Protein AF-A0A7X7S7L3-F1 (afdb_monomer)

Mean predicted aligned error: 8.57 Å

Nearest PDB structures (foldseek):
  5gw8-assembly1_A  TM=3.421E-01  e=3.997E+00  Malassezia globosa CBS 7966

Secondary structure (DSSP, 8-state):
-HHHHHHHHHT-HHHHGGGGGS-HHHHHHHHHHHHHHHHHHHHHHHHHHTSS---HHHHHHHSTTTTTPPP-TTEEEETTTEEEESSS--EEEEEEETTTEEEEEEE-S-GGG----HHHHTS-EEEE-SS-EEEE-SSSPPPEEE-GGGS-SEEEHHHHHT---HHHHHHHHHHHHHHHHHHTHHHHHHHHHHHHHHHHHHHHHHHH-

Sequence (209 aa):
MFLVRIFRDSFILDRVLKLRFVKFWKFVIYFFLISFVSLFSFNYTNLKEGGWKLGFVEYNLTSSENLNVELPNDIIIRRLSGVKSLSGQSQFVEYKDSINGKIIYRFLISENSLTLNDEDLKIRQLIFTDSRILYIKGDGTPALIGDYNSFPEEIRFDSINNISNAKEKRAELAKLAESIEKSFGKQNAFYTIITYSGVQILLYIILIF

pLDDT: mean 84.9, std 5.34, range [64.81, 93.44]

Structure (mmCIF, N/CA/C/O backbone):
data_AF-A0A7X7S7L3-F1
#
_entry.id   AF-A0A7X7S7L3-F1
#
loop_
_atom_site.group_PDB
_atom_site.id
_atom_site.type_symbol
_atom_site.label_atom_id
_atom_site.label_alt_id
_atom_site.label_comp_id
_atom_site.label_asym_id
_atom_site.label_entity_i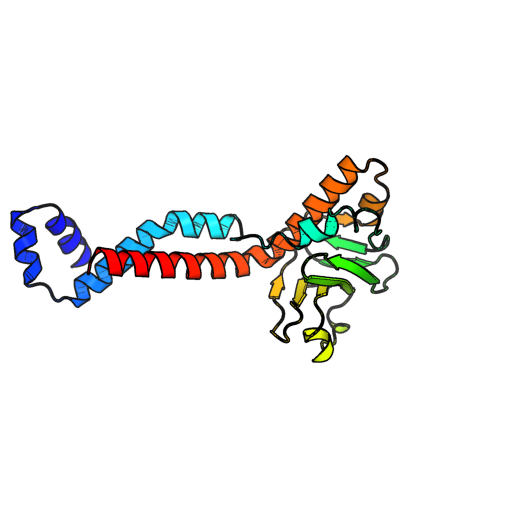d
_atom_site.label_seq_id
_atom_site.pdbx_PDB_ins_code
_atom_site.Cartn_x
_atom_site.Cartn_y
_atom_site.Cartn_z
_atom_site.occupancy
_atom_site.B_iso_or_equiv
_atom_site.auth_seq_id
_atom_site.auth_comp_id
_atom_site.auth_asym_id
_atom_site.auth_atom_id
_atom_site.pdbx_PDB_model_num
ATOM 1 N N . MET A 1 1 ? -34.513 9.571 26.685 1.00 70.19 1 MET A N 1
ATOM 2 C CA . MET A 1 1 ? -33.152 9.222 26.213 1.00 70.19 1 MET A CA 1
ATOM 3 C C . MET A 1 1 ? -32.165 9.271 27.374 1.00 70.19 1 MET A C 1
ATOM 5 O O . MET A 1 1 ? -31.972 10.336 27.944 1.00 70.19 1 MET A O 1
ATOM 9 N N . PHE A 1 2 ? -31.581 8.135 27.775 1.00 79.06 2 PHE A N 1
ATOM 10 C CA . PHE A 1 2 ? -30.652 8.095 28.918 1.00 79.06 2 PHE A CA 1
ATOM 11 C C . PHE A 1 2 ? -29.342 8.851 28.635 1.00 79.06 2 PHE A C 1
ATOM 13 O O . PHE A 1 2 ? -28.820 9.484 29.540 1.00 79.06 2 PHE A O 1
ATOM 20 N N . LEU A 1 3 ? -28.885 8.850 27.379 1.00 78.19 3 LEU A N 1
ATOM 21 C CA . LEU A 1 3 ? -27.702 9.567 26.890 1.00 78.19 3 LEU A CA 1
ATOM 22 C C . LEU A 1 3 ? -27.739 11.067 27.199 1.00 78.19 3 LEU A C 1
ATOM 24 O O . LEU A 1 3 ? -26.883 11.570 27.916 1.00 78.19 3 LEU A O 1
ATOM 28 N N . VAL A 1 4 ? -28.783 11.759 26.735 1.00 79.38 4 VAL A N 1
ATOM 29 C CA . VAL A 1 4 ? -28.974 13.202 26.966 1.00 79.38 4 VAL A CA 1
ATOM 30 C C . VAL A 1 4 ? -29.097 13.516 28.457 1.00 79.38 4 VAL A C 1
ATOM 32 O O . VAL A 1 4 ? -28.625 14.549 28.919 1.00 79.38 4 VAL A O 1
ATOM 35 N N . ARG A 1 5 ? -29.714 12.612 29.228 1.00 80.19 5 ARG A N 1
ATOM 36 C CA . ARG A 1 5 ? -29.858 12.777 30.675 1.00 80.19 5 ARG A CA 1
ATOM 37 C C . ARG A 1 5 ? -28.517 12.657 31.395 1.00 80.19 5 ARG A C 1
ATOM 39 O O . ARG A 1 5 ? -28.243 13.509 32.225 1.00 80.19 5 ARG A O 1
ATOM 46 N N . ILE A 1 6 ? -27.701 11.652 31.063 1.00 82.56 6 ILE A N 1
ATOM 47 C CA . ILE A 1 6 ? -26.349 11.503 31.619 1.00 82.56 6 ILE A CA 1
ATOM 48 C C . ILE A 1 6 ? -25.513 12.729 31.253 1.00 82.56 6 ILE A C 1
ATOM 50 O O . ILE A 1 6 ? -25.016 13.380 32.158 1.00 82.56 6 ILE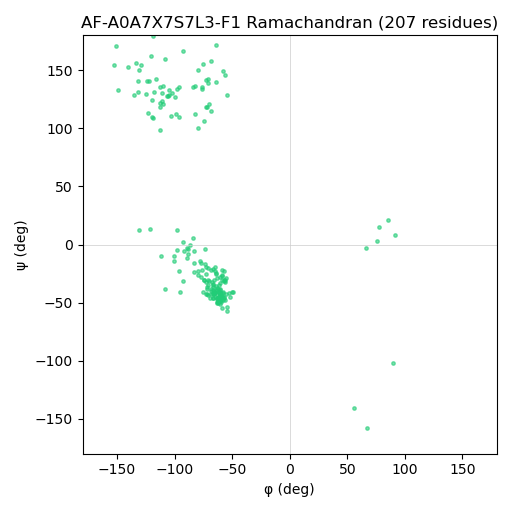 A O 1
ATOM 54 N N . PHE A 1 7 ? -25.474 13.120 29.973 1.00 81.69 7 PHE A N 1
ATOM 55 C CA . PHE A 1 7 ? -24.738 14.305 29.521 1.00 81.69 7 PHE A CA 1
ATOM 56 C C . PHE A 1 7 ? -25.146 15.574 30.276 1.00 81.69 7 PHE A C 1
ATOM 58 O O . PHE A 1 7 ? -24.309 16.239 30.871 1.00 81.69 7 PHE A O 1
ATOM 65 N N . ARG A 1 8 ? -26.445 15.890 30.311 1.00 82.88 8 ARG A N 1
ATOM 66 C CA . ARG A 1 8 ? -26.967 17.080 30.999 1.00 82.88 8 ARG A CA 1
ATOM 67 C C . ARG A 1 8 ? -26.671 17.055 32.497 1.00 82.88 8 ARG A C 1
ATOM 69 O O . ARG A 1 8 ? -26.322 18.082 33.073 1.00 82.88 8 ARG A O 1
ATOM 76 N N . ASP A 1 9 ? -26.873 15.907 33.136 1.00 83.25 9 ASP A N 1
ATOM 77 C CA . ASP A 1 9 ? -26.728 15.776 34.583 1.00 83.25 9 ASP A CA 1
ATOM 78 C C . ASP A 1 9 ? -25.240 15.703 34.999 1.00 83.25 9 ASP A C 1
ATOM 80 O O . ASP A 1 9 ? -24.947 15.972 36.159 1.00 83.25 9 ASP A O 1
ATOM 84 N N . SER A 1 10 ? -24.302 15.439 34.073 1.00 77.94 10 SER A N 1
ATOM 85 C CA . SER A 1 10 ? -22.845 15.486 34.303 1.00 77.94 10 SER A CA 1
ATOM 86 C C . SER A 1 10 ? -22.284 16.895 34.543 1.00 77.94 10 SER A C 1
ATOM 88 O O . SER A 1 10 ? -21.229 17.012 35.155 1.00 77.94 10 SER A O 1
ATOM 90 N N . PHE A 1 11 ? -22.970 17.958 34.107 1.00 79.44 11 PHE A N 1
ATOM 91 C CA . PHE A 1 11 ? -22.509 19.349 34.277 1.00 79.44 11 PHE A CA 1
ATOM 92 C C . PHE A 1 11 ? -23.131 20.069 35.483 1.00 79.44 11 PHE A C 1
ATOM 94 O O . PHE A 1 11 ? -22.775 21.209 35.770 1.00 79.44 11 PHE A O 1
ATOM 101 N N . ILE A 1 12 ? -24.076 19.436 36.189 1.00 83.62 12 ILE A N 1
ATOM 102 C CA . ILE A 1 12 ? -24.816 20.050 37.301 1.00 83.62 12 ILE A CA 1
ATOM 103 C C . ILE A 1 12 ? -24.533 19.259 38.579 1.00 83.62 12 ILE A C 1
ATOM 105 O O . ILE A 1 12 ? -25.041 18.150 38.739 1.00 83.62 12 ILE A O 1
ATOM 109 N N . LEU A 1 13 ? -23.775 19.847 39.508 1.00 74.62 13 LEU A N 1
ATOM 110 C CA . LEU A 1 13 ? -23.248 19.178 40.708 1.00 74.62 13 LEU A CA 1
ATOM 111 C C . LEU A 1 13 ? -24.332 18.449 41.537 1.00 74.62 13 LEU A C 1
ATOM 113 O O . LEU A 1 13 ? -24.185 17.269 41.854 1.00 74.62 13 LEU A O 1
ATOM 117 N N . ASP A 1 14 ? -25.483 19.089 41.767 1.00 77.94 14 ASP A N 1
ATOM 118 C CA . ASP A 1 14 ? -26.624 18.506 42.502 1.00 77.94 14 ASP A CA 1
ATOM 119 C C . ASP A 1 14 ? -27.257 17.288 41.809 1.00 77.94 14 ASP A C 1
ATOM 121 O O . ASP A 1 14 ? -27.926 16.453 42.428 1.00 77.94 14 ASP A O 1
ATOM 125 N N . ARG A 1 15 ? -27.098 17.194 40.486 1.00 79.19 15 ARG A N 1
ATOM 126 C CA . ARG A 1 15 ? -27.647 16.109 39.664 1.00 79.19 15 ARG A CA 1
ATOM 127 C C . ARG A 1 15 ? -26.625 15.006 39.421 1.00 79.19 15 ARG A C 1
ATOM 129 O O . ARG A 1 15 ? -27.044 13.863 39.247 1.00 79.19 15 ARG A O 1
ATOM 136 N N . VAL A 1 16 ? -25.328 15.302 39.521 1.00 78.19 16 VAL A N 1
ATOM 137 C CA . VAL A 1 16 ? -24.251 14.302 39.462 1.00 78.19 16 VAL A CA 1
ATOM 138 C C . VAL A 1 16 ? -24.425 13.244 40.551 1.00 78.19 16 VAL A C 1
ATOM 140 O O . VAL A 1 16 ? -24.322 12.054 40.273 1.00 78.19 16 VAL A O 1
ATOM 143 N N . LEU A 1 17 ? -24.802 13.624 41.775 1.00 76.19 17 LEU A N 1
ATOM 144 C CA . LEU A 1 17 ? -25.034 12.651 42.854 1.00 76.19 17 LEU A CA 1
ATOM 145 C C . LEU A 1 17 ? -26.195 11.685 42.550 1.00 76.19 17 LEU A C 1
ATOM 147 O O . LEU A 1 17 ? -26.172 10.526 42.966 1.00 76.19 17 LEU A O 1
ATOM 151 N N . LYS A 1 18 ? -27.185 12.122 41.758 1.00 78.75 18 LYS A N 1
ATOM 152 C CA . LYS A 1 18 ? -28.312 11.280 41.316 1.00 78.75 18 LYS A CA 1
ATOM 153 C C . LYS A 1 18 ? -27.901 10.265 40.245 1.00 78.75 18 LYS A C 1
ATOM 155 O O . LYS A 1 18 ? -28.620 9.286 40.038 1.00 78.75 18 LYS A O 1
ATOM 160 N N . LEU A 1 19 ? -26.748 10.456 39.598 1.00 79.50 19 LEU A N 1
ATOM 161 C CA . LEU A 1 19 ? -26.190 9.518 38.624 1.00 79.50 19 LEU A CA 1
ATOM 162 C C . LEU A 1 19 ? -25.679 8.223 39.280 1.00 79.50 19 LEU A C 1
ATOM 164 O O . LEU A 1 19 ? -25.654 7.195 38.609 1.00 79.50 19 LEU A O 1
ATOM 168 N N . ARG A 1 20 ? -25.392 8.214 40.595 1.00 76.56 20 ARG A N 1
ATOM 169 C CA . ARG A 1 20 ? -24.973 7.006 41.341 1.00 76.56 20 ARG A CA 1
ATOM 170 C C . ARG A 1 20 ? -25.974 5.846 41.232 1.00 76.56 20 ARG A C 1
ATOM 172 O O . ARG A 1 20 ? -25.575 4.689 41.247 1.00 76.56 20 ARG A O 1
ATOM 179 N N . PHE A 1 21 ? -27.268 6.141 41.112 1.00 79.44 21 PHE A N 1
ATOM 180 C CA . PHE A 1 21 ? -28.327 5.124 41.038 1.00 79.44 21 PHE A CA 1
ATOM 181 C C . PHE A 1 21 ? -28.585 4.610 39.612 1.00 79.44 21 PHE A C 1
ATOM 183 O O . PHE A 1 21 ? -29.462 3.773 39.387 1.00 79.44 21 PHE A O 1
ATOM 190 N N . VAL A 1 22 ? -27.856 5.120 38.617 1.00 83.88 22 VAL A N 1
ATOM 191 C CA . VAL A 1 22 ? -27.982 4.683 37.226 1.00 83.88 22 VAL A CA 1
ATOM 192 C C . VAL A 1 22 ? -27.156 3.412 37.016 1.00 83.88 22 VAL A C 1
ATOM 194 O O . VAL A 1 22 ? -26.021 3.310 37.464 1.00 83.88 22 VAL A O 1
ATOM 197 N N . LYS A 1 23 ? -27.723 2.428 36.302 1.00 87.25 23 LYS A N 1
ATOM 198 C CA . LYS A 1 23 ? -27.028 1.172 35.970 1.00 87.25 23 LYS A CA 1
ATOM 199 C C . LYS A 1 23 ? -25.688 1.453 35.277 1.00 87.25 23 LYS A C 1
ATOM 201 O O . LYS A 1 23 ? -25.678 2.122 34.243 1.00 87.25 23 LYS A O 1
ATOM 206 N N . PHE A 1 24 ? -24.611 0.853 35.785 1.00 82.44 24 PHE A N 1
ATOM 207 C CA . PHE A 1 24 ? -23.237 1.019 35.293 1.00 82.44 24 PHE A CA 1
ATOM 208 C C . PHE A 1 24 ? -23.096 0.854 33.769 1.00 82.44 24 PHE A C 1
ATOM 210 O O . PHE A 1 24 ? -22.463 1.673 33.111 1.00 82.44 24 PHE A O 1
ATOM 217 N N . TRP A 1 25 ? -23.783 -0.126 33.172 1.00 81.81 25 TRP A N 1
ATOM 218 C CA . TRP A 1 25 ? -23.722 -0.381 31.724 1.00 81.81 25 TRP A CA 1
ATOM 219 C C . TRP A 1 25 ? -24.151 0.824 30.861 1.00 81.81 25 TRP A C 1
ATOM 221 O O . TRP A 1 25 ? -23.680 0.988 29.742 1.00 81.81 25 TRP A O 1
ATOM 231 N N . LYS A 1 26 ? -24.994 1.729 31.384 1.00 87.00 26 LYS A N 1
ATOM 232 C CA . LYS A 1 26 ? -25.353 2.975 30.682 1.00 87.00 26 LYS A CA 1
ATOM 233 C C . LYS A 1 26 ? -24.185 3.961 30.606 1.00 87.00 26 LYS A C 1
ATOM 235 O O . LYS A 1 26 ? -24.100 4.689 29.621 1.00 87.00 26 LYS A O 1
ATOM 240 N N . PHE A 1 27 ? -23.301 3.971 31.604 1.00 82.88 27 PHE A N 1
ATOM 241 C CA . PHE A 1 27 ? -22.063 4.751 31.564 1.00 82.88 27 PHE A CA 1
ATOM 242 C C . PHE A 1 27 ? -21.060 4.146 30.591 1.00 82.88 27 PHE A C 1
ATOM 244 O O . PHE A 1 27 ? -20.420 4.897 29.873 1.00 82.88 27 PHE A O 1
ATOM 251 N N . VAL A 1 28 ? -20.998 2.814 30.488 1.00 83.88 28 VAL A N 1
ATOM 252 C CA . VAL A 1 28 ? -20.164 2.130 29.486 1.00 83.88 28 VAL A CA 1
ATOM 253 C C . VAL A 1 28 ? -20.580 2.529 28.064 1.00 83.88 28 VAL A C 1
ATOM 255 O O . VAL A 1 28 ? -19.740 2.963 27.284 1.00 83.88 28 VAL A O 1
ATOM 258 N N . ILE A 1 29 ? -21.879 2.480 27.732 1.00 85.31 29 ILE A N 1
ATOM 259 C CA . ILE A 1 29 ? -22.365 2.937 26.413 1.00 85.31 29 ILE A CA 1
ATOM 260 C C . ILE A 1 29 ? -22.042 4.421 26.185 1.00 85.31 29 ILE A C 1
ATOM 262 O O . ILE A 1 29 ? -21.607 4.809 25.103 1.00 85.31 29 ILE A O 1
ATOM 266 N N . TYR A 1 30 ? -22.291 5.259 27.195 1.00 85.56 30 TYR A N 1
ATOM 267 C CA . TYR A 1 30 ? -22.041 6.699 27.124 1.00 85.56 30 TYR A CA 1
ATOM 268 C C . TYR A 1 30 ? -20.559 7.014 26.881 1.00 85.56 30 TYR A C 1
ATOM 270 O O . TYR A 1 30 ? -20.241 7.845 26.035 1.00 85.56 30 TYR A O 1
ATOM 278 N N . PHE A 1 31 ? -19.673 6.299 27.573 1.00 85.31 31 PHE A N 1
ATOM 279 C CA . PHE A 1 31 ? -18.230 6.376 27.418 1.00 85.31 31 PHE A CA 1
ATOM 280 C C . PHE A 1 31 ? -17.806 6.048 25.985 1.00 85.31 31 PHE A C 1
ATOM 282 O O . PHE A 1 31 ? -17.208 6.898 25.334 1.00 85.31 31 PHE A O 1
ATOM 289 N N . PHE A 1 32 ? -18.209 4.888 25.451 1.00 84.81 32 PHE A N 1
ATOM 290 C CA . PHE A 1 32 ? -17.875 4.517 24.073 1.00 84.81 32 PHE A CA 1
ATOM 291 C C . PHE A 1 32 ? -18.383 5.541 23.054 1.00 84.81 32 PHE A C 1
ATOM 293 O O . PHE A 1 32 ? -17.657 5.887 22.128 1.00 84.81 32 PHE A O 1
ATOM 300 N N . LEU A 1 33 ? -19.597 6.071 23.233 1.00 86.81 33 LEU A N 1
ATOM 301 C CA . LEU A 1 33 ? -20.138 7.100 22.342 1.00 86.81 33 LEU A CA 1
ATOM 302 C C . LEU A 1 33 ? -19.294 8.376 22.343 1.00 86.81 33 LEU A C 1
ATOM 304 O O . LEU A 1 33 ? -18.984 8.892 21.272 1.00 86.81 33 LEU A O 1
ATOM 308 N N . ILE A 1 34 ? -18.889 8.869 23.514 1.00 85.62 34 ILE A N 1
ATOM 309 C CA . ILE A 1 34 ? -18.024 10.052 23.597 1.00 85.62 34 ILE A CA 1
ATOM 310 C C . ILE A 1 34 ? -16.645 9.765 23.015 1.00 85.62 34 ILE A C 1
ATOM 312 O O . ILE A 1 34 ? -16.134 10.595 22.269 1.00 85.62 34 ILE A O 1
ATOM 316 N N . SER A 1 35 ? -16.062 8.600 23.304 1.00 84.06 35 SER A N 1
ATOM 317 C CA . SER A 1 35 ? -14.768 8.206 22.747 1.00 84.06 35 SER A CA 1
ATOM 318 C C . SER A 1 35 ? -14.808 8.117 21.221 1.00 84.06 35 SER A C 1
ATOM 320 O O . SER A 1 35 ? -13.889 8.584 20.561 1.00 84.06 35 SER A O 1
ATOM 322 N N . PHE A 1 36 ? -15.881 7.586 20.626 1.00 84.06 36 PHE A N 1
ATOM 323 C CA . PHE A 1 36 ? -16.020 7.571 19.167 1.00 84.06 36 PHE A CA 1
ATOM 324 C C . PHE A 1 36 ? -16.182 8.973 18.580 1.00 84.06 36 PHE A C 1
ATOM 326 O O . PHE A 1 36 ? -15.596 9.263 17.538 1.00 84.06 36 PHE A O 1
ATOM 333 N N . VAL A 1 37 ? -16.934 9.856 19.244 1.00 86.69 37 VAL A N 1
ATOM 334 C CA . VAL A 1 37 ? -17.076 11.255 18.813 1.00 86.69 37 VAL A CA 1
ATOM 335 C C . VAL A 1 37 ? -15.741 11.998 18.909 1.00 86.69 37 VAL A C 1
ATOM 337 O O . VAL A 1 37 ? -15.392 12.721 17.978 1.00 86.69 37 VAL A O 1
ATOM 340 N N . SER A 1 38 ? -14.963 11.801 19.979 1.00 85.06 38 SER A N 1
ATOM 341 C CA . SER A 1 38 ? -13.653 12.450 20.128 1.00 85.06 38 SER A CA 1
ATOM 342 C C . SER A 1 38 ? -12.638 11.947 19.098 1.00 85.06 38 SER A C 1
ATOM 344 O O . SER A 1 38 ? -11.857 12.732 18.564 1.00 85.06 38 SER A O 1
ATOM 346 N N . LEU A 1 39 ? -12.688 10.655 18.766 1.00 86.62 39 LEU A N 1
ATOM 347 C CA . LEU A 1 39 ? -11.824 10.023 17.769 1.00 86.62 39 LEU A CA 1
ATOM 348 C C . LEU A 1 39 ? -12.248 10.300 16.322 1.00 86.62 39 LEU A C 1
ATOM 350 O O . LEU A 1 39 ? -11.464 10.062 15.402 1.00 86.62 39 LEU A O 1
ATOM 354 N N . PHE A 1 40 ? -13.460 10.813 16.093 1.00 86.06 40 PHE A N 1
ATOM 355 C CA . PHE A 1 40 ? -14.019 10.967 14.751 1.00 86.06 40 PHE A CA 1
ATOM 356 C C . PHE A 1 40 ? -13.151 11.838 13.839 1.00 86.06 40 PHE A C 1
ATOM 358 O O . PHE A 1 40 ? -12.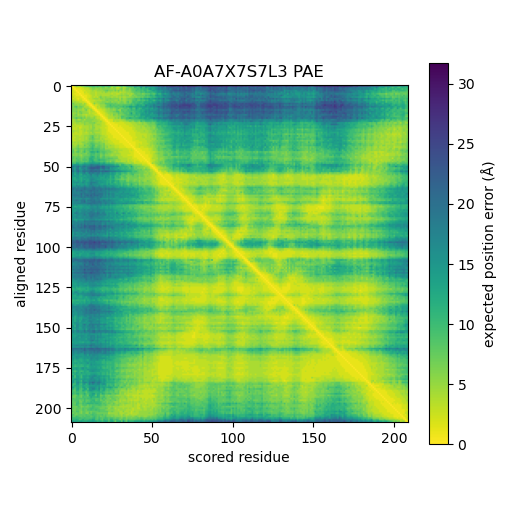851 11.427 12.722 1.00 86.06 40 PHE A O 1
ATOM 365 N N . SER A 1 41 ? -12.707 13.006 14.318 1.00 84.88 41 SER A N 1
ATOM 366 C CA . SER A 1 41 ? -11.878 13.928 13.524 1.00 84.88 41 SER A CA 1
ATOM 367 C C . SER A 1 41 ? -10.574 13.264 13.064 1.00 84.88 41 SER A C 1
ATOM 369 O O . SER A 1 41 ? -10.211 13.327 11.891 1.00 84.88 41 SER A O 1
ATOM 371 N N . PHE A 1 42 ? -9.912 12.538 13.968 1.00 82.88 42 PHE A N 1
ATOM 372 C CA . PHE A 1 42 ? -8.680 11.815 13.663 1.00 82.88 42 PHE A CA 1
ATOM 373 C C . PHE A 1 42 ? -8.919 10.661 12.681 1.00 82.88 42 PHE A C 1
ATOM 375 O O . PHE A 1 42 ? -8.195 10.511 11.697 1.0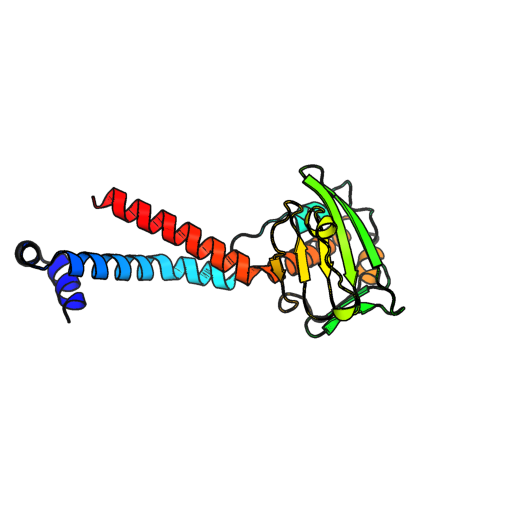0 82.88 42 PHE A O 1
ATOM 382 N N . ASN A 1 43 ? -9.960 9.861 12.913 1.00 85.00 43 ASN A N 1
ATOM 383 C CA . ASN A 1 43 ? -10.297 8.733 12.049 1.00 85.00 43 ASN A CA 1
ATOM 384 C C . ASN A 1 43 ? -10.690 9.193 10.640 1.00 85.00 43 ASN A C 1
ATOM 386 O O . ASN A 1 43 ? -10.283 8.578 9.657 1.00 85.00 43 ASN A O 1
ATOM 390 N N . TYR A 1 44 ? -11.424 10.301 10.534 1.00 84.25 44 TYR A N 1
ATOM 391 C CA . TYR A 1 44 ? -11.791 10.906 9.259 1.00 84.25 44 TYR A CA 1
ATOM 392 C C . TYR A 1 44 ? -10.564 11.387 8.475 1.00 84.25 44 TYR A C 1
ATOM 394 O O . TYR A 1 44 ? -10.432 11.080 7.290 1.00 84.25 44 TYR A O 1
ATOM 402 N N . THR A 1 45 ? -9.634 12.083 9.134 1.00 82.19 45 THR A N 1
ATOM 403 C CA . THR A 1 45 ? -8.386 12.537 8.503 1.00 82.19 45 THR A CA 1
ATOM 404 C C . THR A 1 45 ? -7.544 11.361 8.014 1.00 82.19 45 THR A C 1
ATOM 406 O O . THR A 1 45 ? -7.150 11.349 6.851 1.00 82.19 45 THR A O 1
ATOM 409 N N . ASN A 1 46 ? -7.360 10.315 8.829 1.00 81.56 46 ASN A N 1
ATOM 410 C CA . ASN A 1 46 ? -6.625 9.119 8.397 1.00 81.56 46 ASN A CA 1
ATOM 411 C C . ASN A 1 46 ? -7.277 8.427 7.203 1.00 81.56 46 ASN A C 1
ATOM 413 O O . ASN A 1 46 ? -6.578 7.952 6.313 1.00 81.56 46 ASN A O 1
ATOM 417 N N . LEU A 1 47 ? -8.609 8.376 7.161 1.00 81.25 47 LEU A N 1
ATOM 418 C CA . LEU A 1 47 ? -9.322 7.780 6.037 1.00 81.25 47 LEU A CA 1
ATOM 419 C C . LEU A 1 47 ? -9.128 8.588 4.747 1.00 81.25 47 LEU A C 1
ATOM 421 O O . LEU A 1 47 ? -9.016 8.002 3.672 1.00 81.25 47 LEU A O 1
ATOM 425 N N . LYS A 1 48 ? -9.040 9.919 4.851 1.00 78.44 48 LYS A N 1
ATOM 426 C CA . LYS A 1 48 ? -8.763 10.808 3.716 1.00 78.44 48 LYS A CA 1
ATOM 427 C C . LYS A 1 48 ? -7.310 10.718 3.238 1.00 78.44 48 LYS A C 1
ATOM 429 O O . LYS A 1 48 ? -7.061 10.791 2.039 1.00 78.44 48 LYS A O 1
ATOM 434 N N . GLU A 1 49 ? -6.363 10.583 4.160 1.00 76.69 49 GLU A N 1
ATOM 435 C CA . GLU A 1 49 ? -4.924 10.587 3.862 1.00 76.69 49 GLU A CA 1
ATOM 436 C C . GLU A 1 49 ? -4.357 9.194 3.542 1.00 76.69 49 GLU A C 1
ATOM 438 O O . GLU A 1 49 ? -3.251 9.090 3.013 1.00 76.69 49 GLU A O 1
ATOM 443 N N . GLY A 1 50 ? -5.128 8.128 3.786 1.00 70.31 50 GLY A N 1
ATOM 444 C CA . GLY A 1 50 ? -4.709 6.744 3.550 1.00 70.31 50 GLY A CA 1
ATOM 445 C C . GLY A 1 50 ? -3.930 6.121 4.714 1.00 70.31 50 GLY A C 1
ATOM 446 O O . GLY A 1 50 ? -3.217 5.141 4.517 1.00 70.31 50 GLY A O 1
ATOM 447 N N . GLY A 1 51 ? -4.069 6.669 5.923 1.00 75.75 51 GLY A N 1
ATOM 448 C CA . GLY A 1 51 ? -3.399 6.195 7.133 1.00 75.75 51 GLY A CA 1
ATOM 449 C C . GLY A 1 51 ? -1.883 6.380 7.110 1.00 75.75 51 GLY A C 1
ATOM 450 O O . GLY A 1 51 ? -1.340 7.219 6.390 1.00 75.75 51 GLY A O 1
ATOM 451 N N . TRP A 1 52 ? -1.185 5.593 7.930 1.00 68.00 52 TRP A N 1
ATOM 452 C CA . TRP A 1 52 ? 0.275 5.622 7.966 1.00 68.00 52 TRP A CA 1
ATOM 453 C C . TRP A 1 52 ? 0.866 5.018 6.694 1.00 68.00 52 TRP A C 1
ATOM 455 O O . TRP A 1 52 ? 0.643 3.851 6.371 1.00 68.00 52 TRP A O 1
ATOM 465 N N . LYS A 1 53 ? 1.647 5.831 5.983 1.00 71.88 53 LYS A N 1
ATOM 466 C CA . LYS A 1 53 ? 2.448 5.387 4.844 1.00 71.88 53 LYS A CA 1
ATOM 467 C C . LYS A 1 53 ? 3.608 4.533 5.346 1.00 71.88 53 LYS A C 1
ATOM 469 O O . LYS A 1 53 ? 4.237 4.863 6.349 1.00 71.88 53 LYS A O 1
ATOM 474 N N . LEU A 1 54 ? 3.893 3.443 4.639 1.00 71.25 54 LEU A N 1
ATOM 475 C CA . LEU A 1 54 ? 5.009 2.567 4.988 1.00 71.25 54 LEU A CA 1
ATOM 476 C C . LEU A 1 54 ? 6.363 3.169 4.567 1.00 71.25 54 LEU A C 1
ATOM 478 O O . LEU A 1 54 ? 7.382 2.764 5.118 1.00 71.25 54 LEU A O 1
ATOM 482 N N . GLY A 1 55 ? 6.392 4.100 3.601 1.00 80.31 55 GLY A N 1
ATOM 483 C CA . GLY A 1 55 ? 7.588 4.833 3.160 1.00 80.31 55 GLY A CA 1
ATOM 484 C C . GLY A 1 55 ? 8.664 3.987 2.468 1.00 80.31 55 GLY A C 1
ATOM 485 O O . GLY A 1 55 ? 9.687 4.516 2.032 1.00 80.31 55 GLY A O 1
ATOM 486 N N . PHE A 1 56 ? 8.479 2.667 2.377 1.00 84.50 56 PHE A N 1
ATOM 487 C CA . PHE A 1 56 ? 9.503 1.766 1.858 1.00 84.50 56 PHE A CA 1
ATOM 488 C C . PHE A 1 56 ? 9.639 1.847 0.339 1.00 84.50 56 PHE A C 1
ATOM 490 O O . PHE A 1 56 ? 10.735 1.613 -0.161 1.00 84.50 56 PHE A O 1
ATOM 497 N N . VAL A 1 57 ? 8.562 2.143 -0.400 1.00 86.44 57 VAL A N 1
ATOM 498 C CA . VAL A 1 57 ? 8.622 2.236 -1.867 1.00 86.44 57 VAL A CA 1
ATOM 499 C C . VAL A 1 57 ? 9.369 3.507 -2.239 1.00 86.44 57 VAL A C 1
ATOM 501 O O . VAL A 1 57 ? 10.246 3.479 -3.098 1.00 86.44 57 VAL A O 1
ATOM 504 N N . GLU A 1 58 ? 9.076 4.608 -1.543 1.00 87.88 58 GLU A N 1
ATOM 505 C CA . GLU A 1 58 ? 9.766 5.883 -1.747 1.00 87.88 58 GLU A CA 1
ATOM 506 C C . GLU A 1 58 ? 11.249 5.753 -1.422 1.00 87.88 58 GLU A C 1
ATOM 508 O O . GLU A 1 58 ? 12.095 6.101 -2.249 1.00 87.88 58 GLU A O 1
ATOM 513 N N . TYR A 1 59 ? 11.570 5.166 -0.267 1.00 87.19 59 TYR A N 1
ATOM 514 C CA . TYR A 1 59 ? 12.949 4.874 0.106 1.00 87.19 59 TYR A CA 1
ATOM 515 C C . TYR A 1 59 ? 13.650 4.016 -0.953 1.00 87.19 59 TYR A C 1
ATOM 517 O O . TYR A 1 59 ? 14.753 4.338 -1.388 1.00 87.19 59 TYR A O 1
ATOM 525 N N . ASN A 1 60 ? 13.000 2.946 -1.410 1.00 88.00 60 ASN A N 1
ATOM 526 C CA . ASN A 1 60 ? 13.585 2.002 -2.348 1.00 88.00 60 ASN A CA 1
ATOM 527 C C . ASN A 1 60 ? 13.830 2.619 -3.734 1.00 88.00 60 ASN A C 1
ATOM 529 O O . ASN A 1 60 ? 14.903 2.413 -4.289 1.00 88.00 60 ASN A O 1
ATOM 533 N N . LEU A 1 61 ? 12.900 3.412 -4.271 1.00 86.56 61 LEU A N 1
ATOM 534 C CA . LEU A 1 61 ? 13.054 4.028 -5.593 1.00 86.56 61 LEU A CA 1
ATOM 535 C C . LEU A 1 61 ? 14.002 5.238 -5.594 1.00 86.56 61 LEU A C 1
ATOM 537 O O . LEU A 1 61 ? 14.617 5.532 -6.617 1.00 86.56 61 LEU A O 1
ATOM 541 N N . THR A 1 62 ? 14.130 5.957 -4.474 1.00 86.44 62 THR A N 1
ATOM 542 C CA . THR A 1 62 ? 14.924 7.201 -4.407 1.00 86.44 62 THR A CA 1
ATOM 543 C C . THR A 1 62 ? 16.317 7.031 -3.798 1.00 86.44 62 THR A C 1
ATOM 545 O O . THR A 1 62 ? 17.134 7.960 -3.887 1.00 86.44 62 THR A O 1
ATOM 548 N N . SER A 1 63 ? 16.616 5.864 -3.212 1.00 85.50 63 SER A N 1
ATOM 549 C CA . SER A 1 63 ? 17.925 5.577 -2.623 1.00 85.50 63 SER A CA 1
ATOM 550 C C . SER A 1 63 ? 19.050 5.713 -3.653 1.00 85.50 63 SER A C 1
ATOM 552 O O . SER A 1 63 ? 18.890 5.458 -4.848 1.00 85.50 63 SER A O 1
ATOM 554 N N . SER A 1 64 ? 20.238 6.106 -3.189 1.00 79.88 64 SER A N 1
ATOM 555 C CA . SER A 1 64 ? 21.419 6.245 -4.051 1.00 79.88 64 SER A CA 1
ATOM 556 C C . SER A 1 64 ? 21.828 4.940 -4.734 1.00 79.88 64 SER A C 1
ATOM 558 O O . SER A 1 64 ? 22.406 4.984 -5.814 1.00 79.88 64 SER A O 1
ATOM 560 N N . GLU A 1 65 ? 21.521 3.796 -4.120 1.00 81.56 65 GLU A N 1
ATOM 561 C CA . GLU A 1 65 ? 21.821 2.463 -4.656 1.00 81.56 65 GLU A CA 1
ATOM 562 C C . GLU A 1 65 ? 20.949 2.113 -5.867 1.00 81.56 65 GLU A C 1
ATOM 564 O O . GLU A 1 65 ? 21.393 1.400 -6.764 1.00 81.56 65 GLU A O 1
ATOM 569 N N . ASN A 1 66 ? 19.729 2.650 -5.908 1.00 84.56 66 ASN A N 1
ATOM 570 C CA . ASN A 1 66 ? 18.697 2.272 -6.867 1.00 84.56 66 ASN A CA 1
ATOM 571 C C . ASN A 1 66 ? 18.351 3.367 -7.877 1.00 84.56 66 ASN A C 1
ATOM 573 O O . ASN A 1 66 ? 17.659 3.098 -8.854 1.00 84.56 66 ASN A O 1
ATOM 577 N N . LEU A 1 67 ? 18.848 4.592 -7.691 1.00 80.94 67 LEU A N 1
ATOM 578 C CA . LEU A 1 67 ? 18.533 5.729 -8.563 1.00 80.94 67 LEU A CA 1
ATOM 579 C C . LEU A 1 67 ? 18.881 5.490 -10.047 1.00 80.94 67 LEU A C 1
ATOM 581 O O . LEU A 1 67 ? 18.247 6.042 -10.954 1.00 80.94 67 LEU A O 1
ATOM 585 N N . ASN A 1 68 ? 19.910 4.676 -10.284 1.00 80.38 68 ASN A N 1
ATOM 586 C CA . ASN A 1 68 ? 20.394 4.326 -11.618 1.00 80.38 68 ASN A CA 1
ATOM 587 C C . ASN A 1 68 ? 19.747 3.052 -12.176 1.00 80.38 68 ASN A C 1
ATOM 589 O O . ASN A 1 68 ? 20.000 2.714 -13.327 1.00 80.38 68 ASN A O 1
ATOM 593 N N . VAL A 1 69 ? 18.932 2.346 -11.390 1.00 84.94 69 VAL A N 1
ATOM 594 C CA . VAL A 1 69 ? 18.172 1.195 -11.881 1.00 84.94 69 VAL A CA 1
ATOM 595 C C . VAL A 1 69 ? 17.050 1.728 -12.766 1.00 84.94 69 VAL A C 1
ATOM 597 O O . VAL A 1 69 ? 16.206 2.512 -12.325 1.00 84.94 69 VAL A O 1
ATOM 600 N N . GLU A 1 70 ? 17.076 1.340 -14.035 1.00 86.44 70 GLU A N 1
ATOM 601 C CA . GLU A 1 70 ? 16.067 1.745 -15.007 1.00 86.44 70 GLU A CA 1
ATOM 602 C C . GLU A 1 70 ? 14.777 0.955 -14.800 1.00 86.44 70 GLU A C 1
ATOM 604 O O . GLU A 1 70 ? 14.785 -0.265 -14.612 1.00 86.44 70 GLU A O 1
ATOM 609 N N . LEU A 1 71 ? 13.652 1.666 -14.851 1.00 88.81 71 LEU A N 1
ATOM 610 C CA . LEU A 1 71 ? 12.344 1.029 -14.920 1.00 88.81 71 LEU A CA 1
ATOM 611 C C . LEU A 1 71 ? 12.182 0.343 -16.289 1.00 88.81 71 LEU A C 1
ATOM 613 O O . LEU A 1 71 ? 12.831 0.742 -17.256 1.00 88.81 71 LEU A O 1
ATOM 617 N N . PRO A 1 72 ? 11.305 -0.656 -16.446 1.00 90.25 72 PRO A N 1
ATOM 618 C CA . PRO A 1 72 ? 11.107 -1.259 -17.756 1.00 90.25 72 PRO A CA 1
ATOM 619 C C . PRO A 1 72 ? 10.433 -0.269 -18.719 1.00 90.25 72 PRO A C 1
ATOM 621 O O . PRO A 1 72 ? 9.290 0.128 -18.505 1.00 90.25 72 PRO A O 1
ATOM 624 N N . ASN A 1 73 ? 11.138 0.135 -19.782 1.00 88.88 73 ASN A N 1
ATOM 625 C CA . ASN A 1 73 ? 10.712 1.198 -20.714 1.00 88.88 73 ASN A CA 1
ATOM 626 C C . ASN A 1 73 ? 9.347 0.957 -21.374 1.00 88.88 73 ASN A C 1
ATOM 628 O O . ASN A 1 73 ? 8.701 1.887 -21.846 1.00 88.88 73 ASN A O 1
ATOM 632 N N . ASP A 1 74 ? 8.924 -0.298 -21.425 1.00 89.69 74 ASP A N 1
ATOM 633 C CA . ASP A 1 74 ? 7.740 -0.733 -22.144 1.00 89.69 74 ASP A CA 1
ATOM 634 C C . ASP A 1 74 ? 6.452 -0.680 -21.303 1.00 89.69 74 ASP A C 1
ATOM 636 O O . ASP A 1 74 ? 5.369 -0.971 -21.807 1.00 89.69 74 ASP A O 1
ATOM 640 N N . ILE A 1 75 ? 6.550 -0.319 -20.020 1.00 92.00 75 ILE A N 1
ATOM 641 C CA . ILE A 1 75 ? 5.430 -0.365 -19.078 1.00 92.00 75 ILE A CA 1
ATOM 642 C C . ILE A 1 75 ? 4.733 0.990 -18.952 1.00 92.00 75 ILE A C 1
ATOM 644 O O . ILE A 1 75 ? 5.351 2.047 -18.776 1.00 92.00 75 ILE A O 1
ATOM 648 N N . ILE A 1 76 ? 3.403 0.922 -18.977 1.00 91.69 76 ILE A N 1
ATOM 649 C CA . ILE A 1 76 ? 2.485 2.027 -18.736 1.00 91.69 76 ILE A CA 1
ATOM 650 C C . ILE A 1 76 ? 1.531 1.627 -17.613 1.00 91.69 76 ILE A C 1
ATOM 652 O O . ILE A 1 76 ? 0.892 0.579 -17.680 1.00 91.69 76 ILE A O 1
ATOM 656 N N . ILE A 1 77 ? 1.387 2.483 -16.603 1.00 91.44 77 ILE A N 1
ATOM 657 C CA . ILE A 1 77 ? 0.376 2.328 -15.555 1.00 91.44 77 ILE A CA 1
ATOM 658 C C . ILE A 1 77 ? -0.730 3.349 -15.788 1.00 91.44 77 ILE A C 1
ATOM 660 O O . ILE A 1 77 ? -0.464 4.545 -15.912 1.00 91.44 77 ILE A O 1
ATOM 664 N N . ARG A 1 78 ? -1.980 2.885 -15.820 1.00 90.69 78 ARG A N 1
ATOM 665 C CA . ARG A 1 78 ? -3.165 3.737 -15.947 1.00 90.69 78 ARG A CA 1
ATOM 666 C C . ARG A 1 78 ? -4.138 3.495 -14.809 1.00 90.69 78 ARG A C 1
ATOM 668 O O . ARG A 1 78 ? -4.429 2.353 -14.462 1.00 90.69 78 ARG A O 1
ATOM 675 N N . ARG A 1 79 ? -4.740 4.576 -14.318 1.00 89.38 79 ARG A N 1
ATOM 676 C CA . ARG A 1 79 ? -5.698 4.562 -13.200 1.00 89.38 79 ARG A CA 1
ATOM 677 C C . ARG A 1 79 ? -6.833 3.540 -13.340 1.00 89.38 79 ARG A C 1
ATOM 679 O O . ARG A 1 79 ? -7.217 2.918 -12.359 1.00 89.38 79 ARG A O 1
ATOM 686 N N . LEU A 1 80 ? -7.389 3.390 -14.544 1.00 86.06 80 LEU A N 1
ATOM 687 C CA . LEU A 1 80 ? -8.575 2.556 -14.795 1.00 86.06 80 LEU A CA 1
ATOM 688 C C . LEU A 1 80 ? -8.264 1.176 -15.383 1.00 86.06 80 LEU A C 1
ATOM 690 O O . LEU A 1 80 ? -9.153 0.334 -15.431 1.00 86.06 80 LEU A O 1
ATOM 694 N N . SER A 1 81 ? -7.047 0.955 -15.880 1.00 84.81 81 SER A N 1
ATOM 695 C CA . SER A 1 81 ? -6.699 -0.274 -16.608 1.00 84.81 81 SER A CA 1
ATOM 696 C C . SER A 1 81 ? -5.415 -0.937 -16.120 1.00 84.81 81 SER A C 1
ATOM 698 O O . SER A 1 81 ? -4.860 -1.755 -16.849 1.00 84.81 81 SER A O 1
ATOM 700 N N . GLY A 1 82 ? -4.905 -0.508 -14.965 1.00 90.00 82 GLY A N 1
ATOM 701 C CA . GLY A 1 82 ? -3.697 -1.034 -14.346 1.00 90.00 82 GLY A CA 1
ATOM 702 C C . GLY A 1 82 ? -2.474 -0.984 -15.251 1.00 90.00 82 GLY A C 1
ATOM 703 O O . GLY A 1 82 ? -2.257 -0.003 -15.972 1.00 90.00 82 GLY A O 1
ATOM 704 N N . VAL A 1 83 ? -1.663 -2.039 -15.179 1.00 91.31 83 VAL A N 1
ATOM 705 C CA . VAL A 1 83 ? -0.460 -2.198 -15.999 1.00 91.31 83 VAL A CA 1
ATOM 706 C C . VAL A 1 83 ? -0.805 -2.602 -17.424 1.00 91.31 83 VAL A C 1
ATOM 708 O O . VAL A 1 83 ? -1.552 -3.545 -17.669 1.00 91.31 83 VAL A O 1
ATOM 711 N N . LYS A 1 84 ? -0.166 -1.924 -18.374 1.00 89.69 84 LYS A N 1
ATOM 712 C CA . LYS A 1 84 ? -0.073 -2.314 -19.777 1.00 89.69 84 LYS A CA 1
ATOM 713 C C . LYS A 1 84 ? 1.382 -2.289 -20.224 1.00 89.69 84 LYS A C 1
ATOM 715 O O . LYS A 1 84 ? 2.194 -1.546 -19.683 1.00 89.69 84 LYS A O 1
ATOM 720 N N . SER A 1 85 ? 1.679 -3.085 -21.237 1.00 88.81 85 SER A N 1
ATOM 721 C CA . SER A 1 85 ? 2.974 -3.142 -21.912 1.00 88.81 85 SER A CA 1
ATOM 722 C C . SER A 1 85 ? 2.758 -2.838 -23.393 1.00 88.81 85 SER A C 1
ATOM 724 O O . SER A 1 85 ? 1.746 -3.283 -23.944 1.00 88.81 85 SER A O 1
ATOM 726 N N . LEU A 1 86 ? 3.657 -2.090 -24.045 1.00 83.75 86 LEU A N 1
ATOM 727 C CA . LEU A 1 86 ? 3.546 -1.852 -25.493 1.00 83.75 86 LEU A CA 1
ATOM 728 C C . LEU A 1 86 ? 3.941 -3.103 -26.293 1.00 83.75 86 LEU A C 1
ATOM 730 O O . LEU A 1 86 ? 3.377 -3.334 -27.360 1.00 83.75 86 LEU A O 1
ATOM 734 N N . SER A 1 87 ? 4.853 -3.936 -25.778 1.00 83.00 87 SER A N 1
ATOM 735 C CA . SER A 1 87 ? 5.260 -5.210 -26.394 1.00 83.00 87 SER A CA 1
ATOM 736 C C . SER A 1 87 ? 4.331 -6.388 -26.086 1.00 83.00 87 SER A C 1
ATOM 738 O O . SER A 1 87 ? 4.398 -7.417 -26.758 1.00 83.00 87 SER A O 1
ATOM 740 N N . GLY A 1 88 ? 3.473 -6.268 -25.071 1.00 80.44 88 GLY A N 1
ATOM 741 C CA . GLY A 1 88 ? 2.639 -7.368 -24.595 1.00 80.44 88 GLY A CA 1
ATOM 742 C C . GLY A 1 88 ? 3.386 -8.395 -23.732 1.00 80.44 88 GLY A C 1
ATOM 743 O O . GLY A 1 88 ? 2.844 -9.475 -23.493 1.00 80.44 88 GLY A O 1
ATOM 744 N N . GLN A 1 89 ? 4.590 -8.082 -23.230 1.00 83.50 89 GLN A N 1
ATOM 745 C CA . GLN A 1 89 ? 5.375 -8.973 -22.362 1.00 83.50 89 GLN A CA 1
ATOM 746 C C . GLN A 1 89 ? 5.473 -8.499 -20.906 1.00 83.50 89 GLN A C 1
ATOM 748 O O . GLN A 1 89 ? 5.707 -7.326 -20.622 1.00 83.50 89 GLN A O 1
ATOM 753 N N . SER A 1 90 ? 5.315 -9.438 -19.969 1.00 86.69 90 SER A N 1
ATOM 754 C CA . SER A 1 90 ? 5.494 -9.161 -18.541 1.00 86.69 90 SER A CA 1
ATOM 755 C C . SER A 1 90 ? 6.970 -8.930 -18.219 1.00 86.69 90 SER A C 1
ATOM 757 O O . SER A 1 90 ? 7.842 -9.599 -18.772 1.00 86.69 90 SER A O 1
ATOM 759 N N . GLN A 1 91 ? 7.256 -7.999 -17.314 1.00 87.12 91 GLN A N 1
ATOM 760 C CA . GLN A 1 91 ? 8.619 -7.566 -16.996 1.00 87.12 91 GLN A CA 1
ATOM 761 C C . GLN A 1 91 ? 8.824 -7.505 -15.484 1.00 87.12 91 GLN A C 1
ATOM 763 O O . GLN A 1 91 ? 7.868 -7.374 -14.723 1.00 87.12 91 GLN A O 1
ATOM 768 N N . PHE A 1 92 ? 10.069 -7.604 -15.023 1.00 88.62 92 PHE A N 1
ATOM 769 C CA . PHE A 1 92 ? 10.390 -7.444 -13.609 1.00 88.62 92 PHE A CA 1
ATOM 770 C C . PHE A 1 92 ? 11.687 -6.668 -13.417 1.00 88.62 92 PHE A C 1
ATOM 772 O O . PHE A 1 92 ? 12.570 -6.694 -14.271 1.00 88.62 92 PHE A O 1
ATOM 779 N N . VAL A 1 93 ? 11.792 -5.992 -12.277 1.00 89.00 93 VAL A N 1
ATOM 780 C CA . VAL A 1 93 ? 12.998 -5.290 -11.834 1.00 89.00 93 VAL A CA 1
ATOM 781 C C . VAL A 1 93 ? 13.281 -5.659 -10.393 1.00 89.00 93 VAL A C 1
ATOM 783 O O . VAL A 1 93 ? 12.371 -5.787 -9.574 1.00 89.00 93 VAL A O 1
ATOM 786 N N . GLU A 1 94 ? 14.556 -5.835 -10.084 1.00 87.62 94 GLU A N 1
ATOM 787 C CA . GLU A 1 94 ? 15.020 -6.071 -8.729 1.00 87.62 94 GLU A CA 1
ATOM 788 C C . GLU A 1 94 ? 15.670 -4.804 -8.181 1.00 87.62 94 GLU A C 1
ATOM 790 O O . GLU A 1 94 ? 16.566 -4.234 -8.802 1.00 87.62 94 GLU A O 1
ATOM 795 N N . TYR A 1 95 ? 15.226 -4.393 -6.999 1.00 84.88 95 TYR A N 1
ATOM 796 C CA . TYR A 1 95 ? 15.789 -3.267 -6.272 1.00 84.88 95 TYR A CA 1
ATOM 797 C C . TYR A 1 95 ? 16.410 -3.741 -4.960 1.00 84.88 95 TYR A C 1
ATOM 799 O O . TYR A 1 95 ? 15.864 -4.611 -4.270 1.00 84.88 95 TYR A O 1
ATOM 807 N N . LYS A 1 96 ? 17.538 -3.132 -4.587 1.00 81.81 96 LYS A N 1
ATOM 808 C CA . LYS A 1 96 ? 18.215 -3.418 -3.319 1.00 81.81 96 LYS A CA 1
ATOM 809 C C . LYS A 1 96 ? 17.594 -2.597 -2.194 1.00 81.81 96 LYS A C 1
ATOM 811 O O . LYS A 1 96 ? 17.308 -1.418 -2.353 1.00 81.81 96 LYS A O 1
ATOM 816 N N . ASP A 1 97 ? 17.348 -3.216 -1.055 1.00 77.62 97 ASP A N 1
ATOM 817 C CA . AS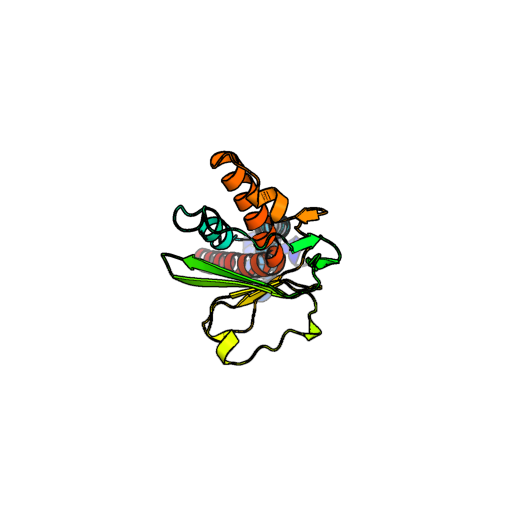P A 1 97 ? 16.907 -2.550 0.165 1.00 77.62 97 ASP A CA 1
ATOM 818 C C . ASP A 1 97 ? 17.968 -2.813 1.236 1.00 77.62 97 ASP A C 1
ATOM 820 O O . ASP A 1 97 ? 18.121 -3.933 1.717 1.00 77.62 97 ASP A O 1
ATOM 824 N N . SER A 1 98 ? 18.714 -1.779 1.611 1.00 68.50 98 SER A N 1
ATOM 825 C CA . SER A 1 98 ? 19.778 -1.866 2.616 1.00 68.50 98 SER A CA 1
ATOM 826 C C . SER A 1 98 ? 19.284 -2.347 3.990 1.00 68.50 98 SER A C 1
ATOM 828 O O . SER A 1 98 ? 20.076 -2.869 4.772 1.00 68.50 98 SER A O 1
ATOM 830 N N . ILE A 1 99 ? 17.985 -2.209 4.282 1.00 69.62 99 ILE A N 1
ATOM 831 C CA . ILE A 1 99 ? 17.372 -2.580 5.563 1.00 69.62 99 ILE A CA 1
ATOM 832 C C . ILE A 1 99 ? 16.770 -3.988 5.492 1.00 69.62 99 ILE A C 1
ATOM 834 O O . ILE A 1 99 ? 16.892 -4.764 6.437 1.00 69.62 99 ILE A O 1
ATOM 838 N N . ASN A 1 100 ? 16.121 -4.332 4.377 1.00 69.88 100 ASN A N 1
ATOM 839 C CA . ASN A 1 100 ? 15.309 -5.553 4.264 1.00 69.88 100 ASN A CA 1
ATOM 840 C C . ASN A 1 100 ? 15.758 -6.509 3.140 1.00 69.88 100 ASN A C 1
ATOM 842 O O . ASN A 1 100 ? 15.016 -7.419 2.767 1.00 69.88 100 ASN A O 1
ATOM 846 N N . GLY A 1 101 ? 16.947 -6.310 2.569 1.00 81.31 101 GLY A N 1
ATOM 847 C CA . GLY A 1 101 ? 17.539 -7.178 1.553 1.00 81.31 101 GLY A CA 1
ATOM 848 C C . GLY A 1 101 ? 17.170 -6.790 0.121 1.00 81.31 101 GLY A C 1
ATOM 849 O O . GLY A 1 101 ? 17.774 -5.892 -0.459 1.00 81.31 101 GLY A O 1
ATOM 850 N N . LYS A 1 102 ? 16.224 -7.503 -0.497 1.00 85.88 102 LYS A N 1
ATOM 851 C CA . LYS A 1 102 ? 15.799 -7.250 -1.885 1.00 85.88 102 LYS A CA 1
ATOM 852 C C . LYS A 1 102 ? 14.289 -7.161 -1.990 1.00 85.88 102 LYS A C 1
ATOM 854 O O . LYS A 1 102 ? 13.573 -7.841 -1.256 1.00 85.88 102 LYS A O 1
ATOM 859 N N . ILE A 1 103 ? 13.816 -6.374 -2.945 1.00 87.62 103 ILE A N 1
ATOM 860 C CA . ILE A 1 103 ? 12.409 -6.341 -3.329 1.00 87.62 103 ILE A CA 1
ATOM 861 C C . ILE A 1 103 ? 12.288 -6.442 -4.847 1.00 87.62 103 ILE A C 1
ATOM 863 O O . ILE A 1 103 ? 12.986 -5.757 -5.596 1.00 87.62 103 ILE A O 1
ATOM 867 N N . ILE A 1 104 ? 11.412 -7.337 -5.299 1.00 90.69 104 ILE A N 1
ATOM 868 C CA . ILE A 1 104 ? 11.158 -7.563 -6.723 1.00 90.69 104 ILE A CA 1
ATOM 869 C C . ILE A 1 104 ? 9.885 -6.825 -7.121 1.00 90.69 104 ILE A C 1
ATOM 871 O O . ILE A 1 104 ? 8.835 -7.038 -6.524 1.00 90.69 104 ILE A O 1
ATOM 875 N N . TYR A 1 105 ? 9.961 -5.996 -8.153 1.00 91.56 105 TYR A N 1
ATOM 876 C CA . TYR A 1 105 ? 8.814 -5.347 -8.773 1.00 91.56 105 TYR A CA 1
ATOM 877 C C . TYR A 1 105 ? 8.459 -6.151 -10.019 1.00 91.56 105 TYR A C 1
ATOM 879 O O . TYR A 1 105 ? 9.255 -6.208 -10.953 1.00 91.56 105 TYR A O 1
ATOM 887 N N . ARG A 1 106 ? 7.301 -6.814 -10.026 1.00 91.81 106 ARG A N 1
ATOM 888 C CA . ARG A 1 106 ? 6.806 -7.602 -11.166 1.00 91.81 106 ARG A CA 1
ATOM 889 C C . ARG A 1 106 ? 5.655 -6.855 -11.831 1.00 91.81 106 ARG A C 1
ATOM 891 O O . ARG A 1 106 ? 4.695 -6.497 -11.162 1.00 91.81 106 ARG A O 1
ATOM 898 N N . PHE A 1 107 ? 5.729 -6.661 -13.136 1.00 91.19 107 PHE A N 1
ATOM 899 C CA . PHE A 1 107 ? 4.711 -6.010 -13.953 1.00 91.19 107 PHE A CA 1
ATOM 900 C C . PHE A 1 107 ? 4.098 -7.058 -14.879 1.00 91.19 107 PHE A C 1
ATOM 902 O O . PHE A 1 107 ? 4.679 -7.422 -15.901 1.00 91.19 107 PHE A O 1
ATOM 909 N N . LEU A 1 108 ? 2.945 -7.582 -14.474 1.00 86.50 108 LEU A N 1
ATOM 910 C CA . LEU A 1 108 ? 2.178 -8.585 -15.200 1.00 86.50 108 LEU A CA 1
ATOM 911 C C . LEU A 1 108 ? 1.060 -7.897 -15.984 1.00 86.50 108 LEU A C 1
ATOM 913 O O . LEU A 1 108 ? 0.337 -7.059 -15.452 1.00 86.50 108 LEU A O 1
ATOM 917 N N . ILE A 1 109 ? 0.897 -8.267 -17.250 1.00 80.88 109 ILE A N 1
ATOM 918 C CA . ILE A 1 109 ? -0.096 -7.629 -18.137 1.00 80.88 109 ILE A CA 1
ATOM 919 C C . ILE A 1 109 ? -1.489 -8.221 -17.951 1.00 80.88 109 ILE A C 1
ATOM 921 O O . ILE A 1 109 ? -2.481 -7.581 -18.274 1.00 80.88 109 ILE A O 1
ATOM 925 N N . SER A 1 110 ? -1.568 -9.452 -17.453 1.00 81.81 110 SER A N 1
ATOM 926 C CA . SER A 1 110 ? -2.836 -10.113 -17.187 1.00 81.81 110 SER A CA 1
ATOM 927 C C . SER A 1 110 ? -2.792 -10.788 -15.834 1.00 81.81 110 SER A C 1
ATOM 929 O O . SER A 1 110 ? -1.898 -11.592 -15.564 1.00 81.81 110 SER A O 1
ATOM 931 N N . GLU A 1 111 ? -3.794 -10.524 -15.006 1.00 82.38 111 GLU A N 1
ATOM 932 C CA . GLU A 1 111 ? -3.990 -11.216 -13.738 1.00 82.38 111 GLU A CA 1
ATOM 933 C C . GLU A 1 111 ? -4.069 -12.743 -13.896 1.00 82.38 111 GLU A C 1
ATOM 935 O O . GLU A 1 111 ? -3.607 -13.471 -13.025 1.00 82.38 111 GLU A O 1
ATOM 940 N N . ASN A 1 112 ? -4.537 -13.255 -15.038 1.00 80.81 112 ASN A N 1
ATOM 941 C CA . ASN A 1 112 ? -4.577 -14.699 -15.298 1.00 80.81 112 ASN A CA 1
ATOM 942 C C . ASN A 1 112 ? -3.183 -15.346 -15.367 1.00 80.81 112 ASN A C 1
ATOM 944 O O . ASN A 1 112 ? -3.063 -16.560 -15.228 1.00 80.81 112 ASN A O 1
ATOM 948 N N . SER A 1 113 ? -2.134 -14.550 -15.594 1.00 75.94 113 SER A N 1
ATOM 949 C CA . SER A 1 113 ? -0.742 -15.018 -15.567 1.00 75.94 113 SER A CA 1
ATOM 950 C C . SER A 1 113 ? -0.147 -15.063 -14.156 1.00 75.94 113 SER A C 1
ATOM 952 O O . SER A 1 113 ? 0.972 -15.541 -13.974 1.00 75.94 113 SER A O 1
ATOM 954 N N . LEU A 1 114 ? -0.880 -14.580 -13.148 1.00 82.75 114 LEU A N 1
ATOM 955 C CA . LEU A 1 114 ? -0.445 -14.599 -11.761 1.00 82.75 114 LEU A CA 1
ATOM 956 C C . LEU A 1 114 ? -0.676 -15.985 -11.148 1.00 82.75 114 LEU A C 1
ATOM 958 O O . LEU A 1 114 ? -1.767 -16.311 -10.684 1.00 82.75 114 LEU A O 1
ATOM 962 N N . THR A 1 115 ? 0.387 -16.777 -11.067 1.00 78.19 115 THR A N 1
ATOM 963 C CA . THR A 1 115 ? 0.448 -17.964 -10.208 1.00 78.19 115 THR A CA 1
ATOM 964 C C . THR A 1 115 ? 1.288 -17.634 -8.982 1.00 78.19 115 THR A C 1
ATOM 966 O O . THR A 1 115 ? 2.491 -17.416 -9.109 1.00 78.19 115 THR A O 1
ATOM 969 N N . LEU A 1 116 ? 0.656 -17.556 -7.809 1.00 80.69 116 LEU A N 1
ATOM 970 C CA . LEU A 1 116 ? 1.353 -17.377 -6.536 1.00 80.69 116 LEU A CA 1
ATOM 971 C C . LEU A 1 116 ? 1.554 -18.739 -5.882 1.00 80.69 116 LEU A C 1
ATOM 973 O O . LEU A 1 116 ? 0.590 -19.345 -5.416 1.00 80.69 116 LEU A O 1
ATOM 977 N N . ASN A 1 117 ? 2.802 -19.194 -5.836 1.00 83.44 117 ASN A 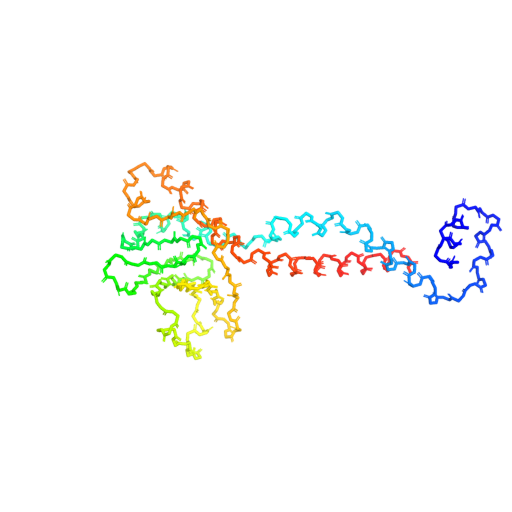N 1
ATOM 978 C CA . ASN A 1 117 ? 3.178 -20.386 -5.082 1.00 83.44 117 ASN A CA 1
ATOM 979 C C . ASN A 1 117 ? 3.631 -20.007 -3.662 1.00 83.44 117 ASN A C 1
ATOM 981 O O . ASN A 1 117 ? 3.957 -18.852 -3.384 1.00 83.44 117 ASN A O 1
ATOM 985 N N . ASP A 1 118 ? 3.739 -20.987 -2.763 1.00 81.25 118 ASP A N 1
ATOM 986 C CA . ASP A 1 118 ? 4.225 -20.754 -1.392 1.00 81.25 118 ASP A CA 1
ATOM 987 C C . ASP A 1 118 ? 5.641 -20.153 -1.353 1.00 81.25 118 ASP A C 1
ATOM 989 O O . ASP A 1 118 ? 5.997 -19.433 -0.419 1.00 81.25 118 ASP A O 1
ATOM 993 N N . GLU A 1 119 ? 6.461 -20.415 -2.373 1.00 81.62 119 GLU A N 1
ATOM 994 C CA . GLU A 1 119 ? 7.784 -19.798 -2.509 1.00 81.62 119 GLU A CA 1
ATOM 995 C C . GLU A 1 119 ? 7.705 -18.310 -2.868 1.00 81.62 119 GLU A C 1
ATOM 997 O O . GLU A 1 119 ? 8.487 -17.514 -2.347 1.00 81.62 119 GLU A O 1
ATOM 1002 N N . ASP A 1 120 ? 6.720 -17.901 -3.673 1.00 82.44 120 ASP A N 1
ATOM 1003 C CA . ASP A 1 120 ? 6.491 -16.492 -4.001 1.00 82.44 120 ASP A CA 1
ATOM 1004 C C . ASP A 1 120 ? 6.058 -15.690 -2.766 1.00 82.44 120 ASP A C 1
ATOM 1006 O O . ASP A 1 120 ? 6.400 -14.513 -2.651 1.00 82.44 120 ASP A O 1
ATOM 1010 N N . LEU A 1 121 ? 5.365 -16.319 -1.810 1.00 84.88 121 LEU A N 1
ATOM 1011 C CA . LEU A 1 121 ? 4.962 -15.686 -0.546 1.00 84.88 121 LEU A CA 1
ATOM 1012 C C . LEU A 1 121 ? 6.132 -15.464 0.430 1.00 84.88 121 LEU A C 1
ATOM 1014 O O . LEU A 1 121 ? 6.035 -14.637 1.341 1.00 84.88 121 LEU A O 1
ATOM 1018 N N . LYS A 1 122 ? 7.250 -16.176 0.240 1.00 85.88 122 LYS A N 1
ATOM 1019 C CA . LYS A 1 122 ? 8.481 -16.035 1.041 1.00 85.88 122 LYS A CA 1
ATOM 1020 C C . LYS A 1 122 ? 9.439 -14.981 0.493 1.00 85.88 122 LYS A C 1
ATOM 1022 O O . LYS A 1 122 ? 10.425 -14.646 1.143 1.00 85.88 122 LYS A O 1
ATOM 1027 N N . ILE A 1 123 ? 9.168 -14.446 -0.693 1.00 87.62 123 ILE A N 1
ATOM 1028 C CA . ILE A 1 123 ? 9.992 -13.411 -1.313 1.00 87.62 123 ILE A CA 1
ATOM 1029 C C . ILE A 1 123 ? 9.266 -12.080 -1.195 1.00 87.62 123 ILE A C 1
ATOM 1031 O O . ILE A 1 123 ? 8.082 -11.970 -1.506 1.00 87.62 123 ILE A O 1
ATOM 1035 N N . ARG A 1 124 ? 9.985 -11.039 -0.771 1.00 89.88 124 ARG A N 1
ATOM 1036 C CA . ARG A 1 124 ? 9.427 -9.692 -0.740 1.00 89.88 124 ARG A CA 1
ATOM 1037 C C . ARG A 1 124 ? 9.280 -9.158 -2.162 1.00 89.88 124 ARG A C 1
ATOM 1039 O O . ARG A 1 124 ? 10.266 -9.012 -2.889 1.00 89.88 124 ARG A O 1
ATOM 1046 N N . GLN A 1 125 ? 8.051 -8.863 -2.561 1.00 91.69 125 GLN A N 1
ATOM 1047 C CA . GLN A 1 125 ? 7.756 -8.434 -3.921 1.00 91.69 125 GLN A CA 1
ATOM 1048 C C . GLN A 1 125 ? 6.514 -7.557 -4.005 1.00 91.69 125 GLN A C 1
ATOM 1050 O O . GLN A 1 125 ? 5.609 -7.630 -3.173 1.00 91.69 125 GLN A O 1
ATOM 1055 N N . LEU A 1 126 ? 6.484 -6.730 -5.041 1.00 92.31 126 LEU A N 1
ATOM 1056 C CA . LEU A 1 126 ? 5.371 -5.874 -5.390 1.00 92.31 126 LEU A CA 1
ATOM 1057 C C . LEU A 1 126 ? 4.953 -6.219 -6.819 1.00 92.31 126 LEU A C 1
ATOM 1059 O O . LEU A 1 126 ? 5.726 -6.071 -7.763 1.00 92.31 126 LEU A O 1
ATOM 1063 N N . ILE A 1 127 ? 3.755 -6.772 -6.958 1.00 92.44 127 ILE A N 1
ATOM 1064 C CA . ILE A 1 127 ? 3.243 -7.309 -8.213 1.00 92.44 127 ILE A CA 1
ATOM 1065 C C . ILE A 1 127 ? 2.136 -6.392 -8.699 1.00 92.44 127 ILE A C 1
ATOM 1067 O O . ILE A 1 127 ? 1.126 -6.196 -8.029 1.00 92.44 127 ILE A O 1
ATOM 1071 N N . PHE A 1 128 ? 2.320 -5.847 -9.884 1.00 93.44 128 PHE A N 1
ATOM 1072 C CA . PHE A 1 128 ? 1.345 -5.033 -10.569 1.00 93.44 128 PHE A CA 1
ATOM 1073 C C . PHE A 1 128 ? 0.668 -5.872 -11.645 1.00 93.44 128 PHE A C 1
ATOM 1075 O O . PHE A 1 128 ? 1.348 -6.520 -12.437 1.00 93.44 128 PHE A O 1
ATOM 1082 N N . THR A 1 129 ? -0.659 -5.853 -11.669 1.00 92.50 129 THR A N 1
ATOM 1083 C CA . THR A 1 129 ? -1.487 -6.514 -12.690 1.00 92.50 129 THR A CA 1
ATOM 1084 C C . THR A 1 129 ? -2.330 -5.482 -13.444 1.00 92.50 129 THR A C 1
ATOM 1086 O O . THR A 1 129 ? -2.287 -4.287 -13.135 1.00 92.50 129 THR A O 1
ATOM 1089 N N . ASP A 1 130 ? -3.128 -5.910 -14.413 1.00 90.88 130 ASP A N 1
ATOM 1090 C CA . ASP A 1 130 ? -4.131 -5.078 -15.087 1.00 90.88 130 ASP A CA 1
ATOM 1091 C C . ASP A 1 130 ? -5.294 -4.652 -14.170 1.00 90.88 130 ASP A C 1
ATOM 1093 O O . ASP A 1 130 ? -5.941 -3.639 -14.434 1.00 90.88 130 ASP A O 1
ATOM 1097 N N . SER A 1 131 ? -5.540 -5.366 -13.066 1.00 88.69 131 SER A N 1
ATOM 1098 C CA . SER A 1 131 ? -6.665 -5.097 -12.157 1.00 88.69 131 SER A CA 1
ATOM 1099 C C . SER A 1 131 ? -6.255 -4.493 -10.807 1.00 88.69 131 SER A C 1
ATOM 110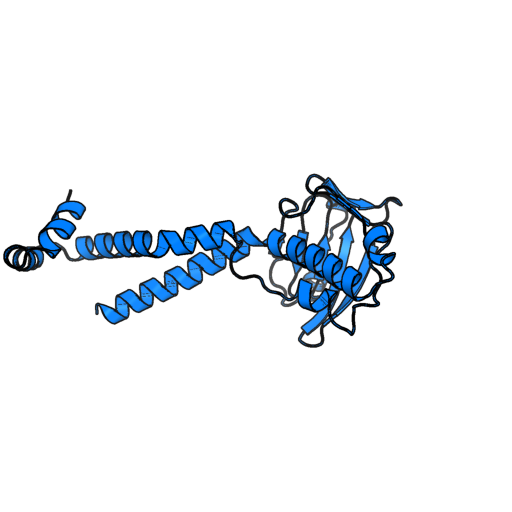1 O O . SER A 1 131 ? -6.948 -3.619 -10.279 1.00 88.69 131 SER A O 1
ATOM 1103 N N . ARG A 1 132 ? -5.133 -4.941 -10.228 1.00 91.25 132 ARG A N 1
ATOM 1104 C CA . ARG A 1 132 ? -4.713 -4.601 -8.857 1.00 91.25 132 ARG A CA 1
ATOM 1105 C C . ARG A 1 132 ? -3.201 -4.609 -8.653 1.00 91.25 132 ARG A C 1
ATOM 1107 O O . ARG A 1 132 ? -2.438 -5.087 -9.495 1.00 91.25 132 ARG A O 1
ATOM 1114 N N . ILE A 1 133 ? -2.788 -4.123 -7.487 1.00 92.00 133 ILE A N 1
ATOM 1115 C CA . ILE A 1 133 ? -1.411 -4.183 -6.997 1.00 92.00 133 ILE A CA 1
ATOM 1116 C C . ILE A 1 133 ? -1.378 -5.121 -5.792 1.00 92.00 133 ILE A C 1
ATOM 1118 O O . ILE A 1 133 ? -2.244 -5.054 -4.925 1.00 92.00 133 ILE A O 1
ATOM 1122 N N . LEU A 1 134 ? -0.391 -6.003 -5.724 1.00 91.31 134 LEU A N 1
ATOM 1123 C CA . LEU A 1 134 ? -0.185 -6.919 -4.611 1.00 91.31 134 LEU A CA 1
ATOM 1124 C C . LEU A 1 134 ? 1.160 -6.629 -3.967 1.00 91.31 134 LEU A C 1
ATOM 1126 O O . LEU A 1 134 ? 2.176 -6.562 -4.654 1.00 91.31 134 LEU A O 1
ATOM 1130 N N . TYR A 1 135 ? 1.179 -6.497 -2.648 1.00 91.12 135 TYR A N 1
ATOM 1131 C CA . TYR A 1 135 ? 2.415 -6.418 -1.884 1.00 91.12 135 TYR A CA 1
ATOM 1132 C C . TYR A 1 135 ? 2.572 -7.656 -1.011 1.00 91.12 135 TYR A C 1
ATOM 1134 O O . TYR A 1 135 ? 1.727 -7.952 -0.167 1.00 91.12 135 TYR A O 1
ATOM 1142 N N . ILE A 1 136 ? 3.678 -8.364 -1.212 1.00 90.69 136 ILE A N 1
ATOM 1143 C CA . ILE A 1 136 ? 4.069 -9.546 -0.456 1.00 90.69 136 ILE A CA 1
ATOM 1144 C C . ILE A 1 136 ? 5.285 -9.171 0.378 1.00 90.69 136 ILE A C 1
ATOM 1146 O O . ILE A 1 136 ? 6.306 -8.720 -0.143 1.00 90.69 136 ILE A O 1
ATOM 1150 N N . LYS A 1 137 ? 5.175 -9.366 1.690 1.00 86.81 137 LYS A N 1
ATOM 1151 C CA . LYS A 1 137 ? 6.213 -8.977 2.647 1.00 86.81 137 LYS A CA 1
ATOM 1152 C C . LYS A 1 137 ? 7.379 -9.971 2.711 1.00 86.81 137 LYS A C 1
ATOM 1154 O O . LYS A 1 137 ? 8.476 -9.573 3.091 1.00 86.81 137 LYS A O 1
ATOM 1159 N N . GLY A 1 138 ? 7.158 -11.222 2.305 1.00 85.88 138 GLY A N 1
ATOM 1160 C CA . GLY A 1 138 ? 8.163 -12.289 2.318 1.00 85.88 138 GLY A CA 1
ATOM 1161 C C . GLY A 1 138 ? 8.188 -13.127 3.602 1.00 85.88 138 GLY A C 1
ATOM 1162 O O . GLY A 1 138 ? 9.081 -13.943 3.786 1.00 85.88 138 GLY A O 1
ATOM 1163 N N . ASP A 1 139 ? 7.221 -12.950 4.502 1.00 85.44 139 ASP A N 1
ATOM 1164 C CA . ASP A 1 139 ? 7.070 -13.731 5.740 1.00 85.44 139 ASP A CA 1
ATOM 1165 C C . ASP A 1 139 ? 6.038 -14.868 5.607 1.00 85.44 139 ASP A C 1
ATOM 1167 O O . ASP A 1 139 ? 5.632 -15.463 6.604 1.00 85.44 139 ASP A O 1
ATOM 1171 N N . GLY A 1 140 ? 5.603 -15.182 4.380 1.00 82.56 140 GLY A N 1
ATOM 1172 C CA . GLY A 1 140 ? 4.567 -16.183 4.116 1.00 82.56 140 GLY A CA 1
ATOM 1173 C C . GLY A 1 140 ? 3.145 -15.709 4.430 1.00 82.56 140 GLY A C 1
ATOM 1174 O O . GLY A 1 140 ? 2.205 -16.492 4.306 1.00 82.56 140 GLY A O 1
ATOM 1175 N N . THR A 1 141 ? 2.960 -14.448 4.837 1.00 84.00 141 THR A N 1
ATOM 1176 C CA . THR A 1 141 ? 1.623 -13.887 5.068 1.00 84.00 141 THR A CA 1
ATOM 1177 C C . THR A 1 141 ? 0.901 -13.575 3.749 1.00 84.00 141 THR A C 1
ATOM 1179 O O . THR A 1 141 ? 1.549 -13.366 2.717 1.00 84.00 141 THR A O 1
ATOM 1182 N N . PRO A 1 142 ? -0.449 -13.538 3.752 1.00 83.62 142 PRO A N 1
ATOM 1183 C CA . PRO A 1 142 ? -1.221 -13.147 2.578 1.00 83.62 142 PRO A CA 1
ATOM 1184 C C . PRO A 1 142 ? -0.836 -11.758 2.058 1.00 83.62 142 PRO A C 1
ATOM 1186 O O . PRO A 1 142 ? -0.541 -10.849 2.834 1.00 83.62 142 PRO A O 1
ATOM 1189 N N . ALA A 1 143 ? -0.890 -11.585 0.737 1.00 86.38 143 ALA A N 1
ATOM 1190 C CA . ALA A 1 143 ? -0.556 -10.320 0.096 1.00 86.38 143 ALA A CA 1
ATOM 1191 C C . ALA A 1 143 ? -1.521 -9.191 0.501 1.00 86.38 143 ALA A C 1
ATOM 1193 O O . ALA A 1 143 ? -2.740 -9.380 0.538 1.00 86.38 143 ALA A O 1
ATOM 1194 N N . LEU A 1 144 ? -0.978 -7.992 0.722 1.00 88.00 144 LEU A N 1
ATOM 1195 C CA . LEU A 1 144 ? -1.777 -6.772 0.791 1.00 88.00 144 LEU A CA 1
ATOM 1196 C C . LEU A 1 144 ? -2.249 -6.401 -0.612 1.00 88.00 144 LEU A C 1
ATOM 1198 O O . LEU A 1 144 ? -1.501 -6.534 -1.581 1.00 88.00 144 LEU A O 1
ATOM 1202 N N . ILE A 1 145 ? -3.485 -5.922 -0.712 1.00 90.06 145 ILE A N 1
ATOM 1203 C CA . ILE A 1 145 ? -4.138 -5.632 -1.993 1.00 90.06 145 ILE A CA 1
ATOM 1204 C C . ILE A 1 145 ? -4.327 -4.123 -2.116 1.00 90.06 145 ILE A C 1
ATOM 1206 O O . ILE A 1 145 ? -5.030 -3.510 -1.313 1.00 90.06 145 ILE A O 1
ATOM 1210 N N . GLY A 1 146 ? -3.706 -3.544 -3.134 1.00 88.44 146 GLY A N 1
ATOM 1211 C CA . GLY A 1 146 ? -3.838 -2.151 -3.528 1.00 88.44 146 GLY A CA 1
ATOM 1212 C C . GLY A 1 146 ? -4.619 -1.998 -4.831 1.00 88.44 146 GLY A C 1
ATOM 1213 O O . GLY A 1 146 ? -4.746 -2.938 -5.620 1.00 88.44 146 GLY A O 1
ATOM 1214 N N . ASP A 1 147 ? -5.142 -0.795 -5.056 1.00 90.06 147 ASP A N 1
ATOM 1215 C CA . ASP A 1 147 ? -5.878 -0.429 -6.268 1.00 90.06 147 ASP A CA 1
ATOM 1216 C C . ASP A 1 147 ? -5.220 0.739 -7.025 1.00 90.06 147 ASP A C 1
ATOM 1218 O O . ASP A 1 147 ? -4.408 1.490 -6.490 1.00 90.06 147 ASP A O 1
ATOM 1222 N N . TYR A 1 148 ? -5.569 0.925 -8.295 1.00 89.81 148 TYR A N 1
ATOM 1223 C CA . TYR A 1 148 ? -4.978 1.989 -9.109 1.00 89.81 148 TYR A CA 1
ATOM 1224 C C . TYR A 1 148 ? -5.655 3.355 -8.933 1.00 89.81 148 TYR A C 1
ATOM 1226 O O . TYR A 1 148 ? -5.276 4.309 -9.610 1.00 89.81 148 TYR A O 1
ATOM 1234 N N . ASN A 1 149 ? -6.616 3.518 -8.014 1.00 86.88 149 ASN A N 1
ATOM 1235 C CA . ASN A 1 149 ? -7.393 4.759 -7.909 1.00 86.88 149 ASN A CA 1
ATOM 1236 C C . ASN A 1 149 ? -6.540 5.966 -7.513 1.00 86.88 149 ASN A C 1
ATOM 1238 O O . ASN A 1 149 ? -6.933 7.102 -7.770 1.00 86.88 149 ASN A O 1
ATOM 1242 N N . SER A 1 150 ? -5.388 5.754 -6.885 1.00 84.88 150 SER A N 1
ATOM 1243 C CA . SER A 1 150 ? -4.478 6.831 -6.486 1.00 84.88 150 SER A CA 1
ATOM 1244 C C . SER A 1 150 ? -3.462 7.219 -7.560 1.00 84.88 150 SER A C 1
ATOM 1246 O O . SER A 1 150 ? -2.722 8.177 -7.350 1.00 84.88 150 SER A O 1
ATOM 1248 N N . PHE A 1 151 ? -3.438 6.525 -8.701 1.00 88.44 151 PHE A N 1
ATOM 1249 C CA . PHE A 1 151 ? -2.544 6.847 -9.808 1.00 88.44 151 PHE A CA 1
ATOM 1250 C C . PHE A 1 151 ? -3.077 8.028 -10.637 1.00 88.44 151 PHE A C 1
ATOM 1252 O O . PHE A 1 151 ? -4.298 8.213 -10.744 1.00 88.44 151 PHE A O 1
ATOM 1259 N N . PRO A 1 152 ? -2.181 8.826 -11.247 1.00 86.94 152 PRO A N 1
ATOM 1260 C CA . PRO A 1 152 ? -2.553 9.767 -12.297 1.00 86.94 152 PRO A CA 1
ATOM 1261 C C . PRO A 1 152 ? -3.084 9.013 -13.531 1.00 86.94 152 PRO A C 1
ATOM 1263 O O . PRO A 1 152 ? -3.044 7.782 -13.590 1.00 86.94 152 PRO A O 1
ATOM 1266 N N . GLU A 1 153 ? -3.620 9.744 -14.513 1.00 87.94 153 GLU A N 1
ATOM 1267 C CA . GLU A 1 153 ? -4.258 9.131 -15.691 1.00 87.94 153 GLU A CA 1
ATOM 1268 C C . GLU A 1 153 ? -3.334 8.154 -16.420 1.00 87.94 153 GLU A C 1
ATOM 1270 O O . GLU A 1 153 ? -3.757 7.050 -16.774 1.00 87.94 153 GLU A O 1
ATOM 1275 N N . GLU A 1 154 ? -2.069 8.537 -16.579 1.00 90.38 154 GLU A N 1
ATOM 1276 C CA . GLU A 1 154 ? -1.052 7.722 -17.218 1.00 90.38 154 GLU A CA 1
ATOM 1277 C C . GLU A 1 154 ? 0.330 8.010 -16.621 1.00 90.38 154 GLU A C 1
ATOM 1279 O O . GLU A 1 154 ? 0.731 9.165 -16.481 1.00 90.38 154 GLU A O 1
ATOM 1284 N N . ILE A 1 155 ? 1.063 6.948 -16.291 1.00 90.94 155 ILE A N 1
ATOM 1285 C CA . ILE A 1 155 ? 2.498 6.985 -16.009 1.00 90.94 155 ILE A CA 1
ATOM 1286 C C . ILE A 1 155 ? 3.177 6.078 -17.019 1.00 90.94 155 ILE A C 1
ATOM 1288 O O . ILE A 1 155 ? 2.856 4.891 -17.086 1.00 90.94 155 ILE A O 1
ATOM 1292 N N . ARG A 1 156 ? 4.143 6.612 -17.763 1.00 91.44 156 ARG A N 1
ATOM 1293 C CA . ARG A 1 156 ? 4.978 5.820 -18.665 1.00 91.44 156 ARG A CA 1
ATOM 1294 C C . ARG A 1 156 ? 6.403 5.761 -18.138 1.00 91.44 156 ARG A C 1
ATOM 1296 O O . ARG A 1 156 ? 6.976 6.792 -17.782 1.00 91.44 156 ARG A O 1
ATOM 1303 N N . PHE A 1 157 ? 6.973 4.568 -18.053 1.00 92.44 157 PHE A N 1
ATOM 1304 C CA . PHE A 1 157 ? 8.293 4.388 -17.444 1.00 92.44 157 PHE A CA 1
ATOM 1305 C C . PHE A 1 157 ? 9.441 4.908 -18.314 1.00 92.44 157 PHE A C 1
ATOM 1307 O O . PHE A 1 157 ? 10.397 5.465 -17.775 1.00 92.44 157 PHE A O 1
ATOM 1314 N N . ASP A 1 158 ? 9.307 4.835 -19.640 1.00 91.75 158 ASP A N 1
ATOM 1315 C CA . ASP A 1 158 ? 10.220 5.479 -20.596 1.00 91.75 158 ASP A CA 1
ATOM 1316 C C . ASP A 1 158 ? 10.400 6.978 -20.300 1.00 91.75 158 ASP A C 1
ATOM 1318 O O . ASP A 1 158 ? 11.517 7.497 -20.313 1.00 91.75 158 ASP A O 1
ATOM 1322 N N . SER A 1 159 ? 9.310 7.673 -19.966 1.00 89.19 159 SER A N 1
ATOM 1323 C CA . SER A 1 159 ? 9.328 9.104 -19.658 1.00 89.19 159 SER A CA 1
ATOM 1324 C C . SER A 1 159 ? 10.153 9.425 -18.410 1.00 89.19 159 SER A C 1
ATOM 1326 O O . SER A 1 159 ? 10.866 10.424 -18.401 1.00 89.19 159 SER A O 1
ATOM 1328 N N . ILE A 1 160 ? 10.129 8.550 -17.398 1.00 88.44 160 ILE A N 1
ATOM 1329 C CA . ILE A 1 160 ? 10.889 8.707 -16.151 1.00 88.44 160 ILE A CA 1
ATOM 1330 C C . ILE A 1 160 ? 12.372 8.389 -16.378 1.00 88.44 160 ILE A C 1
ATOM 1332 O O . ILE A 1 160 ? 13.247 9.091 -15.867 1.00 88.44 160 ILE A O 1
ATOM 1336 N N . ASN A 1 161 ? 12.672 7.346 -17.156 1.00 90.25 161 ASN A N 1
ATOM 1337 C CA . ASN A 1 161 ? 14.049 6.944 -17.447 1.00 90.25 161 ASN A CA 1
ATOM 1338 C C . ASN A 1 161 ? 14.805 7.987 -18.282 1.00 90.25 161 ASN A C 1
ATOM 1340 O O . ASN A 1 161 ? 15.994 8.197 -18.051 1.00 90.25 161 ASN A O 1
ATOM 1344 N N . ASN A 1 162 ? 14.117 8.687 -19.190 1.00 88.12 162 ASN A N 1
ATOM 1345 C CA . ASN A 1 162 ? 14.710 9.709 -20.060 1.00 88.12 162 ASN A CA 1
ATOM 1346 C C . ASN A 1 162 ? 15.053 11.035 -19.348 1.00 88.12 162 ASN A C 1
ATOM 1348 O O . ASN A 1 162 ? 15.630 11.935 -19.963 1.00 88.12 162 ASN A O 1
ATOM 1352 N N . ILE A 1 163 ? 14.729 11.186 -18.059 1.00 88.25 163 ILE A N 1
ATOM 1353 C CA . ILE A 1 163 ? 15.051 12.393 -17.290 1.00 88.25 163 ILE A CA 1
ATOM 1354 C C . ILE A 1 163 ? 16.549 12.412 -16.964 1.00 88.25 163 ILE A C 1
ATOM 1356 O O . ILE A 1 163 ? 17.024 11.702 -16.078 1.00 88.25 163 ILE A O 1
ATOM 1360 N N . SER A 1 164 ? 17.301 13.276 -17.650 1.00 85.50 164 SER A N 1
ATOM 1361 C CA . SER A 1 164 ? 18.753 13.405 -17.449 1.00 85.50 164 SER A CA 1
ATOM 1362 C C . SER A 1 164 ? 19.127 14.098 -16.131 1.00 85.50 164 SER A C 1
ATOM 1364 O O . SER A 1 164 ? 20.211 13.876 -15.593 1.00 85.50 164 SER A O 1
ATOM 1366 N N . ASN A 1 165 ? 18.245 14.944 -15.588 1.00 89.44 165 ASN A N 1
ATOM 1367 C CA . ASN A 1 165 ? 18.478 15.632 -14.321 1.00 89.44 165 ASN A CA 1
ATOM 1368 C C . ASN A 1 165 ? 18.138 14.717 -13.133 1.00 89.44 165 ASN A C 1
ATOM 1370 O O . ASN A 1 165 ? 16.972 14.442 -12.851 1.00 89.44 165 ASN A O 1
ATOM 1374 N N . ALA A 1 166 ? 19.152 14.306 -12.369 1.00 84.56 166 ALA A N 1
ATOM 1375 C CA . ALA A 1 166 ? 18.984 13.414 -11.220 1.00 84.56 166 ALA A CA 1
ATOM 1376 C C . ALA A 1 166 ? 18.002 13.942 -10.153 1.00 84.56 166 ALA A C 1
ATOM 1378 O O . ALA A 1 166 ? 17.335 13.150 -9.486 1.00 84.56 166 ALA A O 1
ATOM 1379 N N . LYS A 1 167 ? 17.891 15.266 -9.973 1.00 88.12 167 LYS A N 1
ATOM 1380 C CA . LYS A 1 167 ? 16.952 15.860 -9.006 1.00 88.12 167 LYS A CA 1
ATOM 1381 C C . LYS A 1 167 ? 15.504 15.708 -9.469 1.00 88.12 167 LYS A C 1
ATOM 1383 O O . LYS A 1 167 ? 14.645 15.357 -8.666 1.00 88.12 167 LYS A O 1
ATOM 1388 N N . GLU A 1 168 ? 15.248 15.956 -10.748 1.00 89.12 168 GLU A N 1
ATOM 1389 C CA . GLU A 1 168 ? 13.920 15.798 -11.350 1.00 89.12 168 GLU A CA 1
ATOM 1390 C C . GLU A 1 168 ? 13.521 14.324 -11.403 1.00 89.12 168 GLU A C 1
ATOM 1392 O O . GLU A 1 168 ? 12.414 13.980 -10.995 1.00 89.12 168 GLU A O 1
ATOM 1397 N N . LYS A 1 169 ? 14.455 13.437 -11.773 1.00 88.31 169 LYS A N 1
ATOM 1398 C CA . LYS A 1 169 ? 14.229 11.987 -11.771 1.00 88.31 169 LYS A CA 1
ATOM 1399 C C . LYS A 1 169 ? 13.814 11.489 -10.385 1.00 88.31 169 LYS A C 1
ATOM 1401 O O . LYS A 1 169 ? 12.841 10.753 -10.265 1.00 88.31 169 LYS A O 1
ATOM 1406 N N . ARG A 1 170 ? 14.496 11.938 -9.321 1.00 88.94 170 ARG A N 1
ATOM 1407 C CA . ARG A 1 170 ? 14.104 11.621 -7.934 1.00 88.94 170 ARG A CA 1
ATOM 1408 C C . ARG A 1 170 ? 12.697 12.102 -7.597 1.00 88.94 170 ARG A C 1
ATOM 1410 O O . ARG A 1 170 ? 11.970 11.377 -6.932 1.00 88.94 170 ARG A O 1
ATOM 1417 N N . ALA A 1 171 ? 12.318 13.302 -8.032 1.00 90.12 171 ALA A N 1
ATOM 1418 C CA . ALA A 1 171 ? 10.992 13.844 -7.758 1.00 90.12 171 ALA A CA 1
ATOM 1419 C C . ALA A 1 171 ? 9.886 13.032 -8.454 1.00 90.12 171 ALA A C 1
ATOM 1421 O O . ALA A 1 171 ? 8.868 12.737 -7.833 1.00 90.12 171 ALA A O 1
ATOM 1422 N N . GLU A 1 172 ? 10.091 12.623 -9.708 1.00 90.75 172 GLU A N 1
ATOM 1423 C CA . GLU A 1 172 ? 9.133 11.772 -10.427 1.00 90.75 172 GLU A CA 1
ATOM 1424 C C . GLU A 1 172 ? 9.065 10.352 -9.845 1.00 90.75 172 GLU A C 1
ATOM 1426 O O . GLU A 1 172 ? 7.973 9.817 -9.650 1.00 90.75 172 GLU A O 1
ATOM 1431 N N . LEU A 1 173 ? 10.203 9.770 -9.453 1.00 90.81 173 LEU A N 1
ATOM 1432 C CA . LEU A 1 173 ? 10.235 8.489 -8.739 1.00 90.81 173 LEU A CA 1
ATOM 1433 C C . LEU A 1 173 ? 9.529 8.565 -7.377 1.00 90.81 173 LEU A C 1
ATOM 1435 O O . LEU A 1 173 ? 8.816 7.633 -7.012 1.00 90.81 173 LEU A O 1
ATOM 1439 N N . ALA A 1 174 ? 9.664 9.678 -6.650 1.00 90.50 174 ALA A N 1
ATOM 1440 C CA . ALA A 1 174 ? 8.953 9.900 -5.393 1.00 90.50 174 ALA A CA 1
ATOM 1441 C C . ALA A 1 174 ? 7.433 10.019 -5.603 1.00 90.50 174 ALA A C 1
ATOM 1443 O O . ALA A 1 174 ? 6.662 9.445 -4.838 1.00 90.50 174 ALA A O 1
ATOM 1444 N N . LYS A 1 175 ? 6.973 10.687 -6.670 1.00 90.75 175 LYS A N 1
ATOM 1445 C CA . LYS A 1 175 ? 5.539 10.739 -7.023 1.00 90.75 175 LYS A CA 1
ATOM 1446 C C . LYS A 1 175 ? 4.985 9.365 -7.403 1.00 90.75 175 LYS A C 1
ATOM 1448 O O . LYS A 1 175 ? 3.865 9.019 -7.015 1.00 90.75 175 LYS A O 1
ATOM 1453 N N . LEU A 1 176 ? 5.759 8.578 -8.153 1.00 91.50 176 LEU A N 1
ATOM 1454 C CA . LEU A 1 176 ? 5.408 7.196 -8.476 1.00 91.50 176 LEU A CA 1
ATOM 1455 C C . LEU A 1 176 ? 5.297 6.364 -7.195 1.00 91.50 176 LEU A C 1
ATOM 1457 O O . LEU A 1 176 ? 4.279 5.706 -6.983 1.00 91.50 176 LEU A O 1
ATOM 1461 N N . ALA A 1 177 ? 6.296 6.448 -6.315 1.00 90.38 177 ALA A N 1
ATOM 1462 C CA . ALA A 1 177 ? 6.281 5.777 -5.023 1.00 90.38 177 ALA A CA 1
ATOM 1463 C C . ALA A 1 177 ? 5.065 6.172 -4.184 1.00 90.38 177 ALA A C 1
ATOM 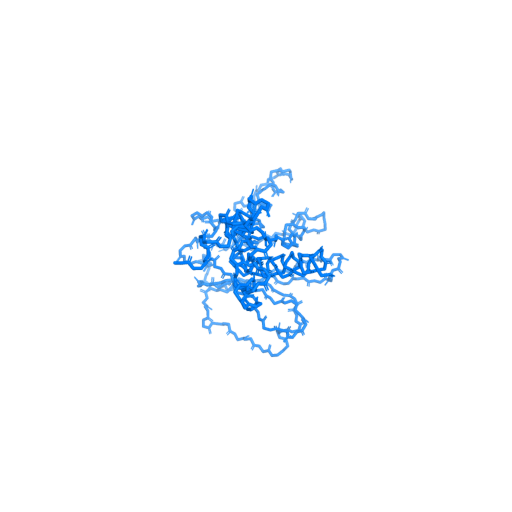1465 O O . ALA A 1 177 ? 4.366 5.305 -3.667 1.00 90.38 177 ALA A O 1
ATOM 1466 N N . GLU A 1 178 ? 4.760 7.467 -4.103 1.00 89.56 178 GLU A N 1
ATOM 1467 C CA . GLU A 1 178 ? 3.601 7.955 -3.366 1.00 89.56 178 GLU A CA 1
ATOM 1468 C C . GLU A 1 178 ? 2.291 7.384 -3.931 1.00 89.56 178 GLU A C 1
ATOM 1470 O O . GLU A 1 178 ? 1.395 7.018 -3.169 1.00 89.56 178 GLU A O 1
ATOM 1475 N N . SER A 1 179 ? 2.181 7.276 -5.257 1.00 90.12 179 SER A N 1
ATOM 1476 C CA . SER A 1 179 ? 1.013 6.686 -5.923 1.00 90.12 179 SER A CA 1
ATOM 1477 C C . SER A 1 179 ? 0.868 5.198 -5.591 1.00 90.12 179 SER A C 1
ATOM 1479 O O . SER A 1 179 ? -0.234 4.740 -5.279 1.00 90.12 179 SER A O 1
ATOM 1481 N N . ILE A 1 180 ? 1.984 4.460 -5.582 1.00 90.31 180 ILE A N 1
ATOM 1482 C CA . ILE A 1 180 ? 2.030 3.050 -5.177 1.00 90.31 180 ILE A CA 1
ATOM 1483 C C . ILE A 1 180 ? 1.641 2.909 -3.704 1.00 90.31 180 ILE A C 1
ATOM 1485 O O . ILE A 1 180 ? 0.809 2.075 -3.375 1.00 90.31 180 ILE A O 1
ATOM 1489 N N . GLU A 1 181 ? 2.172 3.721 -2.795 1.00 88.75 181 GLU A N 1
ATOM 1490 C CA . GLU A 1 181 ? 1.856 3.597 -1.367 1.00 88.75 181 GLU A CA 1
ATOM 1491 C C . GLU A 1 181 ? 0.406 3.977 -1.052 1.00 88.75 181 GLU A C 1
ATOM 1493 O O . GLU A 1 181 ? -0.255 3.301 -0.260 1.00 88.75 181 GLU A O 1
ATOM 1498 N N . LYS A 1 182 ? -0.131 5.004 -1.722 1.00 87.50 182 LYS A N 1
ATOM 1499 C CA . LYS A 1 182 ? -1.545 5.386 -1.599 1.00 87.50 182 LYS A CA 1
ATOM 1500 C C . LYS A 1 182 ? -2.500 4.309 -2.112 1.00 87.50 182 LYS A C 1
ATOM 1502 O O . LYS A 1 182 ? -3.614 4.234 -1.596 1.00 87.50 182 LYS A O 1
ATOM 1507 N N . SER A 1 183 ? -2.073 3.440 -3.036 1.00 87.88 183 SER A N 1
ATOM 1508 C CA . SER A 1 183 ? -2.888 2.298 -3.488 1.00 87.88 183 SER A CA 1
ATOM 1509 C C . SER A 1 183 ? -3.317 1.381 -2.337 1.00 87.88 183 SER A C 1
ATOM 1511 O O . SER A 1 183 ? -4.411 0.819 -2.364 1.00 87.88 183 SER A O 1
ATOM 1513 N N . PHE A 1 184 ? -2.493 1.286 -1.289 1.00 87.94 184 PHE A N 1
ATOM 1514 C CA . PHE A 1 184 ? -2.756 0.501 -0.080 1.00 87.94 184 PHE A CA 1
ATOM 1515 C C . PHE A 1 184 ? -3.423 1.326 1.032 1.00 87.94 184 PHE A C 1
ATOM 1517 O O . PHE A 1 184 ? -3.701 0.814 2.119 1.00 87.94 184 PHE A O 1
ATOM 1524 N N . GLY A 1 185 ? -3.723 2.601 0.768 1.00 82.31 185 GLY A N 1
ATOM 1525 C CA . GLY A 1 185 ? -4.174 3.572 1.761 1.00 82.31 185 GLY A CA 1
ATOM 1526 C C . GLY A 1 185 ? -5.459 3.174 2.485 1.00 82.31 185 GLY A C 1
ATOM 1527 O O . GLY A 1 185 ? -5.613 3.477 3.659 1.00 82.31 185 GLY A O 1
ATOM 1528 N N . LYS A 1 186 ? -6.372 2.431 1.846 1.00 80.25 186 LYS A N 1
ATOM 1529 C CA . LYS A 1 186 ? -7.587 1.927 2.519 1.00 80.25 186 LYS A CA 1
ATOM 1530 C C . LYS A 1 186 ? -7.256 0.931 3.634 1.00 80.25 186 LYS A C 1
ATOM 1532 O O . LYS A 1 186 ? -7.821 1.017 4.722 1.00 80.25 186 LYS A O 1
ATOM 1537 N N . GLN A 1 187 ? -6.347 -0.006 3.363 1.00 82.25 187 GLN A N 1
ATOM 1538 C CA . GLN A 1 187 ? -5.934 -1.029 4.327 1.00 82.25 187 GLN A CA 1
ATOM 1539 C C . GLN A 1 187 ? -5.086 -0.405 5.439 1.00 82.25 187 GLN A C 1
ATOM 1541 O O . GLN A 1 187 ? -5.338 -0.655 6.618 1.00 82.25 187 GLN A O 1
ATOM 1546 N N . ASN A 1 188 ? -4.164 0.487 5.069 1.00 80.75 188 ASN A N 1
ATOM 1547 C CA . ASN A 1 188 ? -3.351 1.239 6.021 1.00 80.75 188 ASN A CA 1
ATOM 1548 C C . ASN A 1 188 ? -4.219 2.136 6.917 1.00 80.75 188 ASN A C 1
ATOM 1550 O O . ASN A 1 188 ? -4.074 2.095 8.134 1.00 80.75 188 ASN A O 1
ATOM 1554 N N . ALA A 1 189 ? -5.182 2.874 6.353 1.00 81.88 189 ALA A N 1
ATOM 1555 C CA . ALA A 1 189 ? -6.125 3.690 7.118 1.00 81.88 189 ALA A CA 1
ATOM 1556 C C . ALA A 1 189 ? -6.933 2.850 8.106 1.00 81.88 189 ALA A C 1
ATOM 1558 O O . ALA A 1 189 ? -7.052 3.231 9.267 1.00 81.88 189 ALA A O 1
ATOM 1559 N N . PHE A 1 190 ? -7.455 1.698 7.680 1.00 84.06 190 PHE A N 1
ATOM 1560 C CA . PHE A 1 190 ? -8.197 0.803 8.5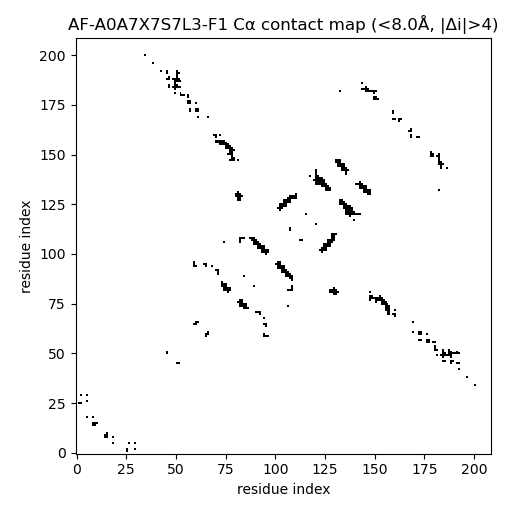66 1.00 84.06 190 PHE A CA 1
ATOM 1561 C C . PHE A 1 190 ? -7.337 0.322 9.741 1.00 84.06 190 PHE A C 1
ATOM 1563 O O . PHE A 1 190 ? -7.755 0.422 10.897 1.00 84.06 190 PHE A O 1
ATOM 1570 N N . TYR A 1 191 ? -6.113 -0.129 9.459 1.00 83.88 191 TYR A N 1
ATOM 1571 C CA . TYR A 1 191 ? -5.168 -0.558 10.487 1.00 83.88 191 TYR A CA 1
ATOM 1572 C C . TYR A 1 191 ? -4.803 0.581 11.453 1.00 83.88 191 TYR A C 1
ATOM 1574 O O . TYR A 1 191 ? -4.843 0.395 12.673 1.00 83.88 191 TYR A O 1
ATOM 1582 N N . THR A 1 192 ? -4.505 1.778 10.935 1.00 83.69 192 THR A N 1
ATOM 1583 C CA . THR A 1 192 ? -4.202 2.969 11.743 1.00 83.69 192 THR A CA 1
ATOM 1584 C C . THR A 1 192 ? -5.389 3.365 12.622 1.00 83.69 192 THR A C 1
ATOM 1586 O O . THR A 1 192 ? -5.202 3.616 13.812 1.00 83.69 192 THR A O 1
ATOM 1589 N N . ILE A 1 193 ? -6.610 3.373 12.077 1.00 85.81 193 ILE A N 1
ATOM 1590 C CA . ILE A 1 193 ? -7.836 3.712 12.813 1.00 85.81 193 ILE A CA 1
ATOM 1591 C C . ILE A 1 193 ? -8.053 2.741 13.971 1.00 85.81 193 ILE A C 1
ATOM 1593 O O . ILE A 1 193 ? -8.288 3.190 15.092 1.00 85.81 193 ILE A O 1
ATOM 1597 N N . ILE A 1 194 ? -7.953 1.430 13.728 1.00 85.81 194 ILE A N 1
ATOM 1598 C CA . ILE A 1 194 ? -8.139 0.418 14.776 1.00 85.81 194 ILE A CA 1
ATOM 1599 C C . ILE A 1 194 ? -7.071 0.555 15.850 1.00 85.81 194 ILE A C 1
ATOM 1601 O O . ILE A 1 194 ? -7.401 0.608 17.034 1.00 85.81 194 ILE A O 1
ATOM 1605 N N . THR A 1 195 ? -5.805 0.632 15.443 1.00 85.06 195 THR A N 1
ATOM 1606 C CA . THR A 1 195 ? -4.676 0.671 16.374 1.00 85.06 195 THR A CA 1
ATOM 1607 C C . THR A 1 195 ? -4.759 1.909 17.260 1.00 85.06 195 THR A C 1
ATOM 1609 O O . THR A 1 195 ? -4.734 1.798 18.484 1.00 85.06 195 THR A O 1
ATOM 1612 N N . TYR A 1 196 ? -4.937 3.088 16.661 1.00 85.44 196 TYR A N 1
ATOM 1613 C CA . TYR A 1 196 ? -5.027 4.335 17.411 1.00 85.44 196 TYR A CA 1
ATOM 1614 C C . TYR A 1 196 ? -6.283 4.399 18.281 1.00 85.44 196 TYR A C 1
ATOM 1616 O O . TYR A 1 196 ? -6.192 4.730 19.461 1.00 85.44 196 TYR A O 1
ATOM 1624 N N . SER A 1 197 ? -7.451 4.042 17.734 1.00 85.75 197 SER A N 1
ATOM 1625 C CA . SER A 1 197 ? -8.701 4.047 18.504 1.00 85.75 197 SER A CA 1
ATOM 1626 C C . SER A 1 197 ? -8.625 3.079 19.684 1.00 85.75 197 SER A C 1
ATOM 1628 O O . SER A 1 197 ? -9.059 3.421 20.780 1.00 85.75 197 SER A O 1
ATOM 1630 N N . GLY A 1 198 ? -8.035 1.897 19.487 1.00 87.25 198 GLY A N 1
ATOM 1631 C CA . GLY A 1 198 ? -7.829 0.906 20.540 1.00 87.25 198 GLY A CA 1
ATOM 1632 C C . GLY A 1 198 ? -6.918 1.418 21.655 1.00 87.25 198 GLY A C 1
ATOM 1633 O O . GLY A 1 198 ? -7.300 1.364 22.823 1.00 87.25 198 GLY A O 1
ATOM 1634 N N . VAL A 1 199 ? -5.754 1.976 21.301 1.00 87.75 199 VAL A N 1
ATOM 1635 C CA . VAL A 1 199 ? -4.822 2.577 22.271 1.00 87.75 199 VAL A CA 1
ATOM 1636 C C . VAL A 1 199 ? -5.488 3.726 23.028 1.00 87.75 199 VAL A C 1
ATOM 1638 O O . VAL A 1 199 ? -5.393 3.788 24.251 1.00 87.75 199 VAL A O 1
ATOM 1641 N N . GLN A 1 200 ? -6.213 4.604 22.334 1.00 86.25 200 GLN A N 1
ATOM 1642 C CA . GLN A 1 200 ? -6.856 5.752 22.965 1.00 86.25 200 GLN A CA 1
ATOM 1643 C C . GLN A 1 200 ? -7.980 5.338 23.919 1.00 86.25 200 GLN A C 1
ATOM 1645 O O . GLN A 1 200 ? -8.080 5.872 25.020 1.00 86.25 200 GLN A O 1
ATOM 1650 N N . ILE A 1 201 ? -8.806 4.360 23.533 1.00 86.25 201 ILE A N 1
ATOM 1651 C CA . ILE A 1 201 ? -9.840 3.802 24.413 1.00 86.25 201 ILE A CA 1
ATOM 1652 C C . ILE A 1 201 ? -9.196 3.162 25.647 1.00 86.25 201 ILE A C 1
ATOM 1654 O O . ILE A 1 201 ? -9.683 3.372 26.755 1.00 86.25 201 ILE A O 1
ATOM 1658 N N . LEU A 1 202 ? -8.092 2.428 25.484 1.00 88.12 202 LEU A N 1
ATOM 1659 C CA . LEU A 1 202 ? -7.364 1.829 26.602 1.00 88.12 202 LEU A CA 1
ATOM 1660 C C . LEU A 1 202 ? -6.812 2.897 27.558 1.00 88.12 202 LEU A C 1
ATOM 1662 O O . LEU A 1 202 ? -6.995 2.784 28.767 1.00 88.12 202 LEU A O 1
ATOM 1666 N N . LEU A 1 203 ? -6.210 3.965 27.029 1.00 87.31 203 LEU A N 1
ATOM 1667 C CA . LEU A 1 203 ? -5.757 5.106 27.829 1.00 87.31 203 LEU A CA 1
ATOM 1668 C C . LEU A 1 203 ? -6.916 5.782 28.567 1.00 87.31 203 LEU A C 1
ATOM 1670 O O . LEU A 1 203 ? -6.787 6.110 29.742 1.00 87.31 203 LEU A O 1
ATOM 1674 N N . TYR A 1 204 ? -8.060 5.961 27.906 1.00 84.94 204 TYR A N 1
ATOM 1675 C CA . TYR A 1 204 ? -9.253 6.510 28.542 1.00 84.94 204 TYR A CA 1
ATOM 1676 C C . TYR A 1 204 ? -9.782 5.618 29.669 1.00 84.94 204 TYR A C 1
ATOM 1678 O O . TYR A 1 204 ? -10.216 6.142 30.690 1.00 84.94 204 TYR A O 1
ATOM 1686 N N . ILE A 1 205 ? -9.726 4.292 29.516 1.00 83.75 205 ILE A N 1
ATOM 1687 C CA . ILE A 1 205 ? -10.076 3.352 30.588 1.00 83.75 205 ILE A CA 1
ATOM 1688 C C . ILE A 1 205 ? -9.112 3.532 31.767 1.00 83.75 205 ILE A C 1
ATOM 1690 O O . ILE A 1 205 ? -9.578 3.738 32.879 1.00 83.75 205 ILE A O 1
ATOM 1694 N N . ILE A 1 206 ? -7.796 3.536 31.530 1.00 87.88 206 ILE A N 1
ATOM 1695 C CA . ILE A 1 206 ? -6.775 3.698 32.584 1.00 87.88 206 ILE A CA 1
ATOM 1696 C C . ILE A 1 206 ? -6.899 5.041 33.319 1.00 87.88 206 ILE A C 1
ATOM 1698 O O . ILE A 1 206 ? -6.571 5.136 34.491 1.00 87.88 206 ILE A O 1
ATOM 1702 N N . LEU A 1 207 ? -7.329 6.102 32.637 1.00 80.62 207 LEU A N 1
ATOM 1703 C CA . LEU A 1 207 ? -7.440 7.426 33.252 1.00 80.62 207 LEU A CA 1
ATOM 1704 C C . LEU A 1 207 ? -8.711 7.579 34.104 1.00 80.62 207 LEU A C 1
ATOM 1706 O O . LEU A 1 207 ? -8.748 8.405 35.013 1.00 80.62 207 LEU A O 1
ATOM 1710 N N . ILE A 1 208 ? -9.763 6.822 33.784 1.00 73.50 208 ILE A N 1
ATOM 1711 C CA . ILE A 1 208 ? -11.063 6.890 34.465 1.00 73.50 208 ILE A CA 1
ATOM 1712 C C . ILE A 1 208 ? -11.165 5.881 35.618 1.00 73.50 208 ILE A C 1
ATOM 1714 O O . ILE A 1 208 ? -11.883 6.159 36.582 1.00 73.50 208 ILE A O 1
ATOM 1718 N N . PHE A 1 209 ? -10.502 4.727 35.504 1.00 64.81 209 PHE A N 1
ATOM 1719 C CA . PHE A 1 209 ? -10.481 3.659 36.510 1.00 64.81 209 PHE A CA 1
ATOM 1720 C C . PHE A 1 209 ? -9.204 3.690 37.341 1.00 64.81 209 PHE A C 1
ATOM 1722 O O . PHE A 1 209 ? -9.333 3.527 38.574 1.00 64.81 209 PHE A O 1
#

Foldseek 3Di:
DVLVLCVVLVVPPVSVVVCVPPDPVSVVVNLVVVLCVVCVVVLVVLLVLLADFPCQQLCQCQPPQNLLPADDQQWKQFLQFWIDGPVQDKDKDWTADPVQGIEIETEEAAPVPDDDDLQNLLGFYWYIYRAWIWTRHNPSDGTQIFHSNLPDRMDGRNVLNPPPDSVVSSVVSNSVSSSVRSRSSNVNSVVNSCVVSVVVSVVVVVVVD

Radius of gyration: 24.15 Å; Cα contacts (8 Å, |Δi|>4): 308; chains: 1; bounding box: 55×41×69 Å

Solvent-accessible surface area (backbone atoms only — not comparable to full-atom values): 11283 Å² total; per-residue (Å²): 114,69,64,64,48,51,60,60,28,67,77,36,74,86,42,41,68,64,52,74,81,51,65,66,69,59,54,54,55,48,49,54,52,51,52,50,61,68,44,40,65,59,44,51,50,29,60,74,70,17,29,66,75,84,61,56,56,35,49,40,49,56,32,86,90,29,59,82,60,72,60,64,58,53,37,32,42,25,32,90,52,21,30,43,41,81,84,73,63,64,51,72,48,81,43,67,32,98,88,76,54,55,39,36,41,35,43,31,57,45,58,89,73,66,77,83,50,77,69,56,26,47,38,31,30,39,39,34,19,26,77,39,32,37,41,26,80,26,80,60,55,84,62,46,74,22,44,34,79,53,41,58,76,69,46,52,31,42,68,54,61,69,43,83,50,68,70,58,32,40,52,54,40,39,52,52,22,49,26,59,56,46,19,33,9,68,63,31,13,52,52,44,41,51,54,51,51,51,53,51,51,51,50,53,49,66,75,74,104